Protein AF-A0A922MGG2-F1 (afdb_monomer)

Radius of gyration: 23.22 Å; Cα contacts (8 Å, |Δi|>4): 506; chains: 1; bounding box: 64×68×58 Å

Secondary structure (DSSP, 8-state):
-------SS------EEEEE--SSSS--EEEEEETTEEEEEEEEE-S----B-TTSPBPPPPEEEEEEEEEE-SS-EEEEEEE--GGGTS-EEEEEETTTEEEEEEEETTTTEEEEEEEEE---HHHHTT-S---S---EEE-TTSSEEEEEETTTEEEEEEPPS-TT-SSS-TT------TTT-SS-----TT-EEEEEETTEEEEE-TTSEEEEEEEEE-TTS-EEEEEEEEEEE-SS------------S-S--------PPPPPPPPP-----

Nearest PDB structures (foldseek):
  8e3i-assembly1_A  TM=5.914E-01  e=1.764E-17  Homo sapiens
  6uro-assembly1_A  TM=6.076E-01  e=6.382E-17  Homo sapiens
  6f9n-assembly1_A  TM=5.891E-01  e=2.803E-17  Homo sapiens
  8e3q-assembly1_A  TM=6.014E-01  e=1.246E-16  Homo sapiens
  6dnh-assembly1_A  TM=5.867E-01  e=2.194E-16  Homo sapiens

Solvent-accessible surface area (backbone atoms only — not comparable to full-atom values): 17258 Å² total; per-residue (Å²): 139,90,86,85,88,80,86,89,72,80,82,81,65,76,79,43,75,47,75,39,23,47,93,30,76,82,55,72,28,44,39,34,30,20,54,35,38,38,38,34,27,42,81,41,70,59,69,87,57,88,44,58,45,100,85,74,44,76,45,81,55,54,74,42,79,43,80,76,48,78,48,81,52,98,50,45,59,59,28,69,44,64,38,70,32,77,92,73,46,27,26,36,40,39,40,18,27,72,73,37,28,38,36,38,30,36,66,36,83,89,77,73,38,79,42,77,79,40,76,46,78,58,68,49,63,80,68,51,71,81,57,92,73,77,90,50,64,26,44,60,49,64,42,90,83,43,25,36,35,37,34,34,33,72,61,43,45,76,49,62,37,52,40,62,88,70,86,84,59,95,84,61,79,65,62,69,65,60,74,78,60,77,82,82,53,86,75,82,85,54,67,53,58,78,44,39,74,46,82,73,53,95,51,29,32,39,37,37,28,52,78,19,38,30,28,37,39,36,46,42,52,49,101,83,65,36,56,78,49,69,48,77,43,76,74,49,69,44,96,57,76,63,86,72,82,76,79,85,73,86,75,74,100,79,79,87,91,80,88,80,89,78,87,78,79,86,81,85,85,82,81,92,78,89,80,82,133

pLDDT: mean 70.79, std 22.6, range [25.31, 97.69]

Sequence (277 aa):
MFSICRQTHPATGIEHAVSCCFFNNEETCLVTAGANIIKVFRLLPEGHTKEVNAAGQPIPPKMKLECLASYTLWGNVMSMASVRCPSAGRDLLLVSFREAKLSVLQYDPQTDNLITLSMHYFEEDDMKNGWTTHPHIPWIRVDPECRCAVMLLYGKKLAVLPFRKDITNEDGDPLEAKPLDSKLAEGVCITLDGSCVAGLGEGRLALSLRGGQLYVLTLLADSVRTVRSFHLDRAAASVLTTCVSLSLAYTTPSAPCAASIWTAPPRPCSPHASVSL

Structure (mmCIF, N/CA/C/O backbone):
data_AF-A0A922MGG2-F1
#
_entry.id   AF-A0A922MGG2-F1
#
loop_
_atom_site.group_PDB
_atom_site.id
_atom_site.type_symbol
_atom_site.label_atom_id
_atom_site.label_alt_id
_atom_site.label_comp_id
_atom_site.label_asym_id
_atom_site.label_entity_id
_atom_site.label_seq_id
_atom_site.pdbx_PDB_ins_code
_atom_site.Cartn_x
_atom_site.Cartn_y
_atom_site.Cartn_z
_atom_site.occupancy
_atom_site.B_iso_or_equiv
_atom_site.auth_seq_id
_atom_site.auth_comp_id
_atom_site.auth_asym_id
_atom_site.auth_atom_id
_atom_site.pdbx_PDB_model_num
ATOM 1 N N . MET A 1 1 ? 37.133 -9.406 8.882 1.00 73.06 1 MET A N 1
ATOM 2 C CA . MET A 1 1 ? 36.552 -8.666 10.024 1.00 73.06 1 MET A CA 1
ATOM 3 C C . MET A 1 1 ? 35.050 -8.895 9.981 1.00 73.06 1 MET A C 1
ATOM 5 O O . MET A 1 1 ? 34.483 -8.701 8.916 1.00 73.06 1 MET A O 1
ATOM 9 N N . PHE A 1 2 ? 34.437 -9.378 11.064 1.00 90.31 2 PHE A N 1
ATOM 10 C CA . PHE A 1 2 ? 32.992 -9.639 11.132 1.00 90.31 2 PHE A CA 1
ATOM 11 C C . PHE A 1 2 ? 32.315 -8.577 12.005 1.00 90.31 2 PHE A C 1
ATOM 13 O O . PHE A 1 2 ? 32.917 -8.112 12.972 1.00 90.31 2 PHE A O 1
ATOM 20 N N . SER A 1 3 ? 31.082 -8.197 11.671 1.00 91.31 3 SER A N 1
ATOM 21 C CA . SER A 1 3 ? 30.259 -7.263 12.446 1.00 91.31 3 SER A CA 1
ATOM 22 C C . SER A 1 3 ? 28.830 -7.794 12.599 1.00 91.31 3 SER A C 1
ATOM 24 O O . SER A 1 3 ? 28.376 -8.618 11.806 1.00 91.31 3 SER A O 1
ATOM 26 N N . ILE A 1 4 ? 28.130 -7.340 13.645 1.00 94.06 4 ILE A N 1
ATOM 27 C CA . ILE A 1 4 ? 26.730 -7.677 13.941 1.00 94.06 4 ILE A CA 1
ATOM 28 C C . ILE A 1 4 ? 25.947 -6.368 14.053 1.00 94.06 4 ILE A C 1
ATOM 30 O O . ILE A 1 4 ? 26.388 -5.438 14.727 1.00 94.06 4 ILE A O 1
ATOM 34 N N . CYS A 1 5 ? 24.781 -6.299 13.410 1.00 90.50 5 CYS A N 1
ATOM 35 C CA . CYS A 1 5 ? 23.860 -5.170 13.514 1.00 90.50 5 CYS A CA 1
ATOM 36 C C . CYS A 1 5 ? 22.674 -5.536 14.418 1.00 90.50 5 CYS A C 1
ATOM 38 O O . CYS A 1 5 ? 22.113 -6.624 14.292 1.00 90.50 5 CYS A O 1
ATOM 40 N N . ARG A 1 6 ? 22.282 -4.629 15.322 1.00 92.88 6 ARG A N 1
ATOM 41 C CA . ARG A 1 6 ? 21.107 -4.777 16.193 1.00 92.88 6 ARG A CA 1
ATOM 42 C C . ARG A 1 6 ? 20.332 -3.464 16.260 1.00 92.88 6 ARG A C 1
ATOM 44 O O . ARG A 1 6 ? 20.905 -2.427 16.582 1.00 92.88 6 ARG A O 1
ATOM 51 N N . GLN A 1 7 ? 19.025 -3.526 16.015 1.00 88.69 7 GLN A N 1
ATOM 52 C CA . GLN A 1 7 ? 18.124 -2.385 16.166 1.00 88.69 7 GLN A CA 1
ATOM 53 C C . GLN A 1 7 ? 17.788 -2.161 17.649 1.00 88.69 7 GLN A C 1
ATOM 55 O O . GLN A 1 7 ? 17.330 -3.079 18.329 1.00 88.69 7 GLN A O 1
ATOM 60 N N . THR A 1 8 ? 18.029 -0.950 18.157 1.00 93.50 8 THR A N 1
ATOM 61 C CA . THR A 1 8 ? 17.718 -0.567 19.548 1.00 93.50 8 THR A CA 1
ATOM 62 C C . THR A 1 8 ? 16.322 0.030 19.689 1.00 93.50 8 THR A C 1
ATOM 64 O O . THR A 1 8 ? 15.635 -0.265 20.662 1.00 93.50 8 THR A O 1
ATOM 67 N N . HIS A 1 9 ? 15.883 0.817 18.703 1.00 91.56 9 HIS A N 1
ATOM 68 C CA . HIS A 1 9 ? 14.555 1.422 18.676 1.00 91.56 9 HIS A CA 1
ATOM 69 C C . HIS A 1 9 ? 13.882 1.256 17.305 1.00 91.56 9 HIS A C 1
ATOM 71 O O . HIS A 1 9 ? 14.541 1.420 16.270 1.00 91.56 9 HIS A O 1
ATOM 77 N N . PRO A 1 10 ? 12.576 0.927 17.278 1.00 90.88 10 PRO A N 1
ATOM 78 C CA . PRO A 1 10 ? 11.801 0.897 16.046 1.00 90.88 10 PRO A CA 1
ATOM 79 C C . PRO A 1 10 ? 11.623 2.305 15.471 1.00 90.88 10 PRO A C 1
ATOM 81 O O . PRO A 1 10 ? 11.644 3.297 16.201 1.00 90.88 10 PRO A O 1
ATOM 84 N N . ALA A 1 11 ? 11.396 2.386 14.161 1.00 88.12 11 ALA A N 1
ATOM 85 C CA . ALA A 1 11 ? 11.000 3.632 13.522 1.00 88.12 11 ALA A CA 1
ATOM 86 C C . ALA A 1 11 ? 9.654 4.132 14.080 1.00 88.12 11 ALA A C 1
ATOM 88 O O . ALA A 1 11 ? 8.725 3.356 14.319 1.00 88.12 11 ALA A O 1
ATOM 89 N N . THR A 1 12 ? 9.559 5.442 14.302 1.00 88.06 12 THR A N 1
ATOM 90 C CA . THR A 1 12 ? 8.363 6.103 14.850 1.00 88.06 12 THR A CA 1
ATOM 9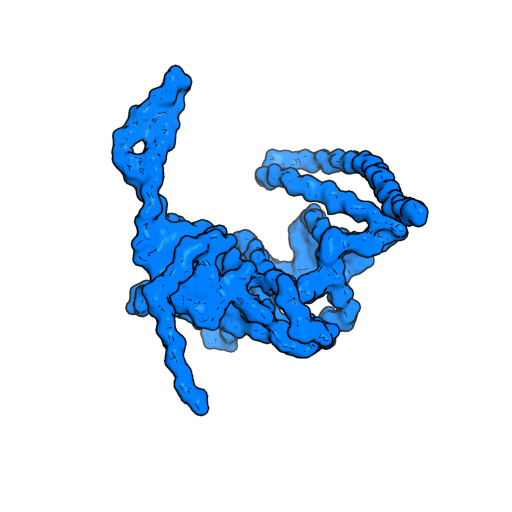1 C C . THR A 1 12 ? 7.715 7.084 13.879 1.00 88.06 12 THR A C 1
ATOM 93 O O . THR A 1 12 ? 6.552 7.431 14.069 1.00 88.06 12 THR A O 1
ATOM 96 N N . GLY A 1 13 ? 8.444 7.521 12.846 1.00 89.38 13 GLY A N 1
ATOM 97 C CA . GLY A 1 13 ? 7.906 8.372 11.789 1.00 89.38 13 GLY A CA 1
ATOM 98 C C . GLY A 1 13 ? 6.848 7.637 10.969 1.00 89.38 13 GLY A C 1
ATOM 99 O O . GLY A 1 13 ? 6.982 6.442 10.720 1.00 89.38 13 GLY A O 1
ATOM 100 N N . ILE A 1 14 ? 5.805 8.357 10.561 1.00 89.31 14 ILE A N 1
ATOM 101 C CA . ILE A 1 14 ? 4.744 7.849 9.687 1.00 89.31 14 ILE A CA 1
ATOM 102 C C . ILE A 1 14 ? 4.878 8.558 8.343 1.00 89.31 14 ILE A C 1
ATOM 104 O O . ILE A 1 14 ? 4.890 9.786 8.288 1.00 89.31 14 ILE A O 1
ATOM 108 N N . GLU A 1 15 ? 4.967 7.779 7.272 1.00 89.62 15 GLU A N 1
ATOM 109 C CA . GLU A 1 15 ? 5.140 8.273 5.899 1.00 89.62 15 GLU A CA 1
ATOM 110 C C . GLU A 1 15 ? 3.894 7.993 5.053 1.00 89.62 15 GLU A C 1
ATOM 112 O O . GLU A 1 15 ? 3.556 8.752 4.143 1.00 89.62 15 GLU A O 1
ATOM 117 N N . HIS A 1 16 ? 3.171 6.923 5.386 1.00 91.25 16 HIS A N 1
ATOM 118 C CA . HIS A 1 16 ? 1.974 6.494 4.682 1.00 91.25 16 HIS A CA 1
ATOM 119 C C . HIS A 1 16 ? 0.868 6.117 5.663 1.00 91.25 16 HIS A C 1
ATOM 121 O O . HIS A 1 16 ? 1.120 5.567 6.735 1.00 91.25 16 HIS A O 1
ATOM 127 N N . ALA A 1 17 ? -0.375 6.370 5.266 1.00 91.62 17 ALA A N 1
ATOM 128 C CA . ALA A 1 17 ? -1.555 5.962 6.007 1.00 91.62 17 ALA A CA 1
ATOM 129 C C . ALA A 1 17 ? -2.682 5.614 5.034 1.00 91.62 17 ALA A C 1
ATOM 131 O O . ALA A 1 17 ? -2.888 6.310 4.039 1.00 91.62 17 ALA A O 1
ATOM 132 N N . VAL A 1 18 ? -3.407 4.541 5.323 1.00 92.81 18 VAL A N 1
ATOM 133 C CA . VAL A 1 18 ? -4.560 4.088 4.550 1.00 92.81 18 VAL A CA 1
ATOM 134 C C . VAL A 1 18 ? -5.643 3.581 5.492 1.00 92.81 18 VAL A C 1
ATOM 136 O O . VAL A 1 18 ? -5.357 3.062 6.569 1.00 92.81 18 VAL A O 1
ATOM 139 N N . SER A 1 19 ? -6.896 3.752 5.092 1.00 92.88 19 SER A N 1
ATOM 140 C CA . SER A 1 19 ? -8.040 3.194 5.800 1.00 92.88 19 SER A CA 1
ATOM 141 C C . SER A 1 19 ? -8.545 1.970 5.044 1.00 92.88 19 SER A C 1
ATOM 143 O O . SER A 1 19 ? -8.765 2.046 3.832 1.00 92.88 19 SER A O 1
ATOM 145 N N . CYS A 1 20 ? -8.671 0.835 5.727 1.00 92.56 20 CYS A N 1
ATOM 146 C CA . CYS A 1 20 ? -9.144 -0.403 5.114 1.00 92.56 20 CYS A CA 1
ATOM 147 C C . CYS A 1 20 ? -9.724 -1.387 6.132 1.00 92.56 20 CYS A C 1
ATOM 149 O O . CYS A 1 20 ? -9.500 -1.281 7.341 1.00 92.56 20 CYS A O 1
ATOM 151 N N . CYS A 1 21 ? -10.465 -2.360 5.617 1.00 93.56 21 CYS A N 1
ATOM 152 C CA . CYS A 1 21 ? -11.008 -3.491 6.356 1.00 93.56 21 CYS A CA 1
ATOM 153 C C . CYS A 1 21 ? -9.927 -4.567 6.541 1.00 93.56 21 CYS A C 1
ATOM 155 O O . CYS A 1 21 ? -9.871 -5.556 5.814 1.00 93.56 21 CYS A O 1
ATOM 157 N N . PHE A 1 22 ? -9.006 -4.312 7.477 1.00 95.25 22 PHE A N 1
ATOM 158 C CA . PHE A 1 22 ? -7.774 -5.090 7.645 1.00 95.25 22 PHE A CA 1
ATOM 159 C C . PHE A 1 22 ? -8.008 -6.470 8.285 1.00 95.25 22 PHE A C 1
ATOM 161 O O . PHE A 1 22 ? -7.554 -7.479 7.753 1.00 95.25 22 PHE A O 1
ATOM 168 N N . PHE A 1 23 ? -8.728 -6.529 9.412 1.00 94.69 23 PHE A N 1
ATOM 169 C CA . PHE A 1 23 ? -8.958 -7.777 10.163 1.00 94.69 23 PHE A CA 1
ATOM 170 C C . PHE A 1 23 ? -10.194 -8.554 9.693 1.00 94.69 23 PHE A C 1
ATOM 172 O O . PHE A 1 23 ? -10.233 -9.783 9.760 1.00 94.69 23 PHE A O 1
ATOM 179 N N . ASN A 1 24 ? -11.218 -7.845 9.228 1.00 91.94 24 ASN A N 1
ATOM 180 C CA . ASN A 1 24 ? -12.473 -8.394 8.722 1.00 91.94 24 ASN A CA 1
ATOM 181 C C . ASN A 1 24 ? -13.150 -7.356 7.808 1.00 91.94 24 ASN A C 1
ATOM 183 O O . ASN A 1 24 ? -12.669 -6.231 7.699 1.00 91.94 24 ASN A O 1
ATOM 187 N N . ASN A 1 25 ? -14.271 -7.721 7.186 1.00 89.88 25 ASN A N 1
ATOM 188 C CA . ASN A 1 25 ? -15.041 -6.848 6.291 1.00 89.88 25 ASN A CA 1
ATOM 189 C C . ASN A 1 25 ? -15.952 -5.826 6.997 1.00 89.88 25 ASN A C 1
ATOM 191 O O . ASN A 1 25 ? -16.572 -5.007 6.319 1.00 89.88 25 ASN A O 1
ATOM 195 N N . GLU A 1 26 ? -16.076 -5.886 8.319 1.00 89.12 26 GLU A N 1
ATOM 196 C CA . GLU A 1 26 ? -17.052 -5.102 9.083 1.00 89.12 26 GLU A CA 1
ATOM 197 C C . GLU A 1 26 ? -16.418 -3.841 9.668 1.00 89.12 26 GLU A C 1
ATOM 199 O O . GLU A 1 26 ? -16.956 -2.739 9.556 1.00 89.12 26 GLU A O 1
ATOM 204 N N . GLU A 1 27 ? -15.242 -3.996 10.268 1.00 90.94 27 GLU A N 1
ATOM 205 C CA . GLU A 1 27 ? -14.523 -2.923 10.929 1.00 90.94 27 GLU A CA 1
ATOM 206 C C . GLU A 1 27 ? -13.510 -2.283 9.990 1.00 90.94 27 GLU A C 1
ATOM 208 O O . GLU A 1 27 ? -12.753 -2.942 9.278 1.00 90.94 27 GLU A O 1
ATOM 213 N N . THR A 1 28 ? -13.468 -0.955 10.019 1.00 92.81 28 THR A N 1
ATOM 214 C CA . THR A 1 28 ? -12.453 -0.186 9.308 1.00 92.81 28 THR A CA 1
ATOM 215 C C . THR A 1 28 ? -11.327 0.177 10.266 1.00 92.81 28 THR A C 1
ATOM 217 O O . THR A 1 28 ? -11.553 0.746 11.334 1.00 92.81 28 THR A O 1
ATOM 220 N N . CYS A 1 29 ? -10.099 -0.127 9.863 1.00 95.31 29 CYS A N 1
ATOM 221 C CA . CYS A 1 29 ? -8.888 0.187 10.603 1.00 95.31 29 CYS A CA 1
ATOM 222 C C . CYS A 1 29 ? -8.095 1.284 9.892 1.00 95.31 29 CYS A C 1
ATOM 224 O O . CYS A 1 29 ? -8.202 1.483 8.678 1.00 95.31 29 CYS A O 1
ATOM 226 N N . LEU A 1 30 ? -7.270 1.986 10.663 1.00 95.75 30 LEU A N 1
ATOM 227 C CA . LEU A 1 30 ? -6.240 2.872 10.145 1.00 95.75 30 LEU A CA 1
ATOM 228 C C . LEU A 1 30 ? -4.920 2.104 10.109 1.00 95.75 30 LEU A C 1
ATOM 230 O O . LEU A 1 30 ? -4.364 1.771 11.151 1.00 95.75 30 LEU A O 1
ATOM 234 N N . VAL A 1 31 ? -4.403 1.848 8.917 1.00 97.31 31 VAL A N 1
ATOM 235 C CA . VAL A 1 31 ? -3.099 1.221 8.714 1.00 97.31 31 VAL A CA 1
ATOM 236 C C . VAL A 1 31 ? -2.091 2.309 8.382 1.00 97.31 31 VAL A C 1
ATOM 238 O O . VAL A 1 31 ? -2.258 3.048 7.415 1.00 97.31 31 VAL A O 1
ATOM 241 N N . THR A 1 32 ? -1.031 2.418 9.171 1.00 95.69 32 THR A N 1
ATOM 242 C CA . THR A 1 32 ? 0.067 3.363 8.937 1.00 95.69 32 THR A CA 1
ATOM 243 C C . THR A 1 32 ? 1.348 2.614 8.626 1.00 95.69 32 THR A C 1
ATOM 245 O O . THR A 1 32 ? 1.578 1.551 9.201 1.00 95.69 32 THR A O 1
ATOM 248 N N . ALA A 1 33 ? 2.202 3.191 7.791 1.00 95.00 33 ALA A N 1
ATOM 249 C CA . ALA A 1 33 ? 3.535 2.681 7.527 1.00 95.00 33 ALA A CA 1
ATOM 250 C C . ALA A 1 33 ? 4.573 3.801 7.599 1.00 95.00 33 ALA A C 1
ATOM 252 O O . ALA A 1 33 ? 4.300 4.948 7.230 1.00 95.00 33 ALA A O 1
ATOM 253 N N . GLY A 1 34 ? 5.772 3.458 8.050 1.00 89.44 34 GLY A N 1
ATOM 254 C CA . GLY A 1 34 ? 6.930 4.340 7.997 1.00 89.44 34 GLY A CA 1
ATOM 255 C C . GLY A 1 34 ? 8.221 3.555 8.148 1.00 89.44 34 GLY A C 1
ATOM 256 O O . GLY A 1 34 ? 8.286 2.598 8.930 1.00 89.44 34 GLY A O 1
ATOM 257 N N . ALA A 1 35 ? 9.235 3.933 7.367 1.00 93.62 35 ALA A N 1
ATOM 258 C CA . ALA A 1 35 ? 10.431 3.126 7.160 1.00 93.62 35 ALA A CA 1
ATOM 259 C C . ALA A 1 35 ? 10.044 1.666 6.870 1.00 93.62 35 ALA A C 1
ATOM 261 O O . ALA A 1 35 ? 9.437 1.389 5.844 1.00 93.62 35 ALA A O 1
ATOM 262 N N . ASN A 1 36 ? 10.347 0.734 7.768 1.00 95.19 36 ASN A N 1
ATOM 263 C CA . ASN A 1 36 ? 10.070 -0.687 7.599 1.00 95.19 36 ASN A CA 1
ATOM 264 C C . ASN A 1 36 ? 9.009 -1.228 8.572 1.00 95.19 36 ASN A C 1
ATOM 266 O O . ASN A 1 36 ? 8.996 -2.423 8.848 1.00 95.19 36 ASN A O 1
ATOM 270 N N . ILE A 1 37 ? 8.150 -0.379 9.137 1.00 96.06 37 ILE A N 1
ATOM 271 C CA . ILE A 1 37 ? 7.151 -0.796 10.131 1.00 96.06 37 ILE A CA 1
ATOM 272 C C . ILE A 1 37 ? 5.752 -0.428 9.654 1.00 96.06 37 ILE A C 1
ATOM 274 O O . ILE A 1 37 ? 5.511 0.707 9.245 1.00 96.06 37 ILE A O 1
ATOM 278 N N . ILE A 1 38 ? 4.827 -1.379 9.766 1.00 97.19 38 ILE A N 1
ATOM 279 C CA . ILE A 1 38 ? 3.387 -1.180 9.605 1.00 97.19 38 ILE A CA 1
ATOM 280 C C . ILE A 1 38 ? 2.724 -1.277 10.976 1.00 97.19 38 ILE A C 1
ATOM 282 O O . ILE A 1 38 ? 3.026 -2.181 11.751 1.00 97.19 38 ILE A O 1
ATOM 286 N N . LYS A 1 39 ? 1.794 -0.372 11.272 1.00 96.12 39 LYS A N 1
ATOM 287 C CA . LYS A 1 39 ? 0.945 -0.423 12.467 1.00 96.12 39 LYS A CA 1
ATOM 288 C C . LYS A 1 39 ? -0.517 -0.298 12.087 1.00 96.12 39 LYS A C 1
ATOM 290 O O . LYS A 1 39 ? -0.856 0.492 11.208 1.00 96.12 39 LYS A O 1
ATOM 295 N N . VAL A 1 40 ? -1.366 -1.049 12.772 1.00 97.69 40 VAL A N 1
ATOM 296 C CA . VAL A 1 40 ? -2.814 -1.059 12.560 1.00 97.69 40 VAL A CA 1
ATOM 297 C C . VAL A 1 40 ? -3.490 -0.498 13.796 1.00 97.69 40 VAL A C 1
ATOM 299 O O . VAL A 1 40 ? -3.233 -0.955 14.909 1.00 97.69 40 VAL A O 1
ATOM 302 N N . PHE A 1 41 ? -4.354 0.489 13.600 1.00 95.50 41 PHE A N 1
ATOM 303 C CA . PHE A 1 41 ? -5.049 1.190 14.664 1.00 95.50 41 PHE A CA 1
ATOM 304 C C . PHE A 1 41 ? -6.562 1.102 14.507 1.00 95.50 41 PHE A C 1
ATOM 306 O O . PHE A 1 41 ? -7.096 1.166 13.396 1.00 95.50 41 PHE A O 1
ATOM 313 N N . ARG A 1 42 ? -7.252 1.049 15.644 1.00 94.31 42 ARG A N 1
ATOM 314 C CA . ARG A 1 42 ? -8.694 1.265 15.759 1.00 94.31 42 ARG A CA 1
ATOM 315 C C . ARG A 1 42 ? -8.956 2.649 16.339 1.00 94.31 42 ARG A C 1
ATOM 317 O O . ARG A 1 42 ? -8.252 3.090 17.248 1.00 94.31 42 ARG A O 1
ATOM 324 N N . LEU A 1 43 ? -9.963 3.335 15.808 1.00 88.69 43 LEU A N 1
ATOM 325 C CA . LEU A 1 43 ? -10.419 4.624 16.321 1.00 88.69 43 LEU A CA 1
ATOM 326 C C . LEU A 1 43 ? -11.550 4.398 17.330 1.00 88.69 43 LEU A C 1
ATOM 328 O O . LEU A 1 43 ? -12.543 3.754 17.004 1.00 88.69 43 LEU A O 1
ATOM 332 N N . LEU A 1 44 ? -11.401 4.931 18.539 1.00 89.75 44 LEU A N 1
ATOM 333 C CA . LEU A 1 44 ? -12.364 4.795 19.629 1.00 89.75 44 LEU A CA 1
ATOM 334 C C . LEU A 1 44 ? -12.777 6.176 20.160 1.00 89.75 44 L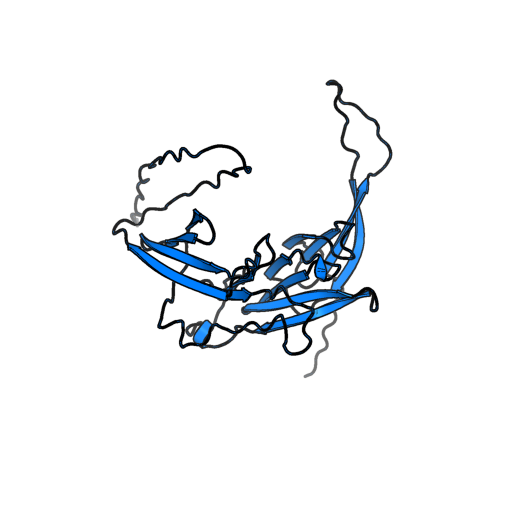EU A C 1
ATOM 336 O O . LEU A 1 44 ? -11.903 7.023 20.354 1.00 89.75 44 LEU A O 1
ATOM 340 N N . PRO A 1 45 ? -14.066 6.420 20.452 1.00 87.56 45 PRO A N 1
ATOM 341 C CA . PRO A 1 45 ? -14.489 7.633 21.138 1.00 87.56 45 PRO A CA 1
ATOM 342 C C . PRO A 1 45 ? -14.058 7.602 22.612 1.00 87.56 45 PRO A C 1
ATOM 344 O O . PRO A 1 45 ? -14.282 6.638 23.344 1.00 87.56 45 PRO A O 1
ATOM 347 N N . GLU A 1 46 ? -13.432 8.681 23.056 1.00 81.31 46 GLU A N 1
ATOM 348 C CA . GLU A 1 46 ? -13.000 8.924 24.424 1.00 81.31 46 GLU A CA 1
ATOM 349 C C . GLU A 1 46 ? -14.159 9.585 25.194 1.00 81.31 46 GLU A C 1
ATOM 351 O O . GLU A 1 46 ? -14.326 10.803 25.192 1.00 81.31 46 GLU A O 1
ATOM 356 N N . GLY A 1 47 ? -14.989 8.758 25.838 1.00 71.50 47 GLY A N 1
ATOM 357 C CA . GLY A 1 47 ? -16.103 9.200 26.687 1.00 71.50 47 GLY A CA 1
ATOM 358 C C . GLY A 1 47 ? -17.455 9.361 25.973 1.00 71.50 47 GLY A C 1
ATOM 359 O O . GLY A 1 47 ? -17.581 9.184 24.766 1.00 71.50 47 GLY A O 1
ATOM 360 N N . HIS A 1 48 ? -18.494 9.672 26.758 1.00 63.56 48 HIS A N 1
ATOM 361 C CA . HIS A 1 48 ? -19.863 9.934 26.288 1.00 63.56 48 HIS A CA 1
ATOM 362 C C . HIS A 1 48 ? -20.200 11.427 26.428 1.00 63.56 48 HIS A C 1
ATOM 364 O O . HIS A 1 48 ? -21.073 11.805 27.210 1.00 63.56 48 HIS A O 1
ATOM 370 N N . THR A 1 49 ? -19.506 12.309 25.715 1.00 62.88 49 THR A N 1
ATOM 371 C CA . THR A 1 49 ? -19.871 13.730 25.699 1.00 62.88 49 THR A C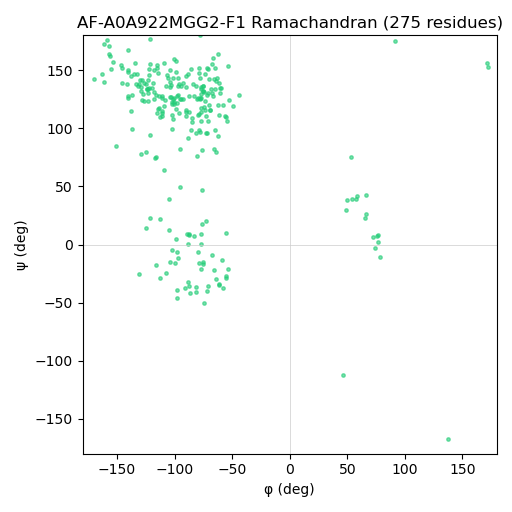A 1
ATOM 372 C C . THR A 1 49 ? -21.017 13.953 24.715 1.00 62.88 49 THR A C 1
ATOM 374 O O . THR A 1 49 ? -20.815 14.136 23.520 1.00 62.88 49 THR A O 1
ATOM 377 N N . LYS A 1 50 ? -22.258 13.970 25.221 1.00 68.81 50 LYS A N 1
ATOM 378 C CA . LYS A 1 50 ? -23.407 14.578 24.518 1.00 68.81 50 LYS A CA 1
ATOM 379 C C . LYS A 1 50 ? -23.336 16.104 24.624 1.00 68.81 50 LYS A C 1
ATOM 381 O O . LYS A 1 50 ? -24.303 16.754 25.014 1.00 68.81 50 LYS A O 1
ATOM 386 N N . GLU A 1 51 ? -22.162 16.664 24.372 1.00 74.00 51 GLU A N 1
ATOM 387 C CA . GLU A 1 51 ? -21.989 18.106 24.377 1.00 74.00 51 GLU A CA 1
ATOM 388 C C . GLU A 1 51 ? -22.538 18.668 23.074 1.00 74.00 51 GLU A C 1
ATOM 390 O O . GLU A 1 51 ? -22.458 18.050 22.010 1.00 74.00 51 GLU A O 1
ATOM 395 N N . VAL A 1 52 ? -23.154 19.835 23.178 1.00 79.25 52 VAL A N 1
ATOM 396 C CA . VAL A 1 52 ? -23.811 20.505 22.069 1.00 79.25 52 VAL A CA 1
ATOM 397 C C . VAL A 1 52 ? -23.242 21.916 22.012 1.00 79.25 52 VAL A C 1
ATOM 399 O O . VAL A 1 52 ? -23.179 22.602 23.031 1.00 79.25 52 VAL A O 1
ATOM 402 N N . ASN A 1 53 ? -22.801 22.345 20.833 1.00 80.12 53 ASN A N 1
ATOM 403 C CA . ASN A 1 53 ? -22.313 23.704 20.610 1.00 80.12 53 ASN A CA 1
ATOM 404 C C . ASN A 1 53 ? -23.431 24.731 20.856 1.00 80.12 53 ASN A C 1
ATOM 406 O O . ASN A 1 53 ? -24.613 24.402 20.786 1.00 80.12 53 ASN A O 1
ATOM 410 N N . ALA A 1 54 ? -23.075 26.009 21.024 1.00 81.38 54 ALA A N 1
ATOM 411 C CA . ALA A 1 54 ? -24.040 27.111 21.168 1.00 81.38 54 ALA A CA 1
ATOM 412 C C . ALA A 1 54 ? -25.089 27.188 20.031 1.00 81.38 54 ALA A C 1
ATOM 414 O O . ALA A 1 54 ? -26.161 27.756 20.214 1.00 81.38 54 ALA A O 1
ATOM 415 N N . ALA A 1 55 ? -24.794 26.586 18.872 1.00 83.31 55 ALA A N 1
ATOM 416 C CA . ALA A 1 55 ? -25.686 26.458 17.718 1.00 83.31 55 ALA A CA 1
ATOM 417 C C . ALA A 1 55 ? -26.600 25.209 17.742 1.00 83.31 55 ALA A C 1
ATOM 419 O O . ALA A 1 55 ? -27.233 24.900 16.735 1.00 83.31 55 ALA A O 1
ATOM 420 N N . GLY A 1 56 ? -26.645 24.443 18.837 1.00 81.25 56 GLY A N 1
ATOM 421 C CA . GLY A 1 56 ? -27.467 23.230 18.934 1.00 81.25 56 GLY A CA 1
ATOM 422 C C . GLY A 1 56 ? -26.894 22.001 18.208 1.00 81.25 56 GLY A C 1
ATOM 423 O O . GLY A 1 56 ? -27.574 20.983 18.108 1.00 81.25 56 GLY A O 1
ATOM 424 N N . GLN A 1 57 ? -25.655 22.066 17.705 1.00 79.31 57 GLN A N 1
ATOM 425 C CA . GLN A 1 57 ? -25.014 20.960 16.982 1.00 79.31 57 GLN A CA 1
ATOM 426 C C . GLN A 1 57 ? -24.229 20.030 17.922 1.00 79.31 57 GLN A C 1
ATOM 428 O O . GLN A 1 57 ? -23.481 20.543 18.758 1.00 79.31 57 GLN A O 1
ATOM 433 N N . PRO A 1 58 ? -24.338 18.693 17.778 1.00 79.19 58 PRO A N 1
ATOM 434 C CA . PRO A 1 58 ? -23.559 17.749 18.575 1.00 79.19 58 PRO A CA 1
ATOM 435 C C . PRO A 1 58 ? -22.061 17.949 18.341 1.00 79.19 58 PRO A C 1
ATOM 437 O O . PRO A 1 58 ? -21.609 17.994 17.194 1.00 79.19 58 PRO A O 1
ATOM 440 N N . ILE A 1 59 ? -21.292 18.049 19.420 1.00 79.44 59 ILE A N 1
ATOM 441 C CA . ILE A 1 59 ? -19.834 18.093 19.355 1.00 79.44 59 ILE A CA 1
ATOM 442 C C . ILE A 1 59 ? -19.339 16.664 19.110 1.00 79.44 59 ILE A C 1
ATOM 444 O O . ILE A 1 59 ? -19.722 15.759 19.856 1.00 79.44 59 ILE A O 1
ATOM 448 N N . PRO A 1 60 ? -18.516 16.418 18.074 1.00 76.25 60 PRO A N 1
ATOM 449 C CA . PRO A 1 60 ? -17.930 15.101 17.878 1.00 76.25 60 PRO A CA 1
ATOM 450 C C . PRO A 1 60 ? -17.073 14.733 19.100 1.00 76.25 60 PRO A C 1
ATOM 452 O O . PRO A 1 60 ? -16.304 15.575 19.576 1.00 76.25 60 PRO A O 1
ATOM 455 N N . PRO A 1 61 ? -17.183 13.498 19.623 1.00 82.56 61 PRO A N 1
ATOM 456 C CA . PRO A 1 61 ? -16.429 13.109 20.801 1.00 82.56 61 PRO A CA 1
ATOM 457 C C . PRO A 1 61 ? -14.934 13.112 20.486 1.00 82.56 61 PRO A C 1
ATOM 459 O O . PRO A 1 61 ? -14.508 12.890 19.347 1.00 82.56 61 PRO A O 1
ATOM 462 N N . LYS A 1 62 ? -14.124 13.348 21.517 1.00 84.62 62 LYS A N 1
ATOM 463 C CA . LYS A 1 62 ? -12.672 13.227 21.408 1.00 84.62 62 LYS A CA 1
ATOM 464 C C . LYS A 1 62 ? -12.340 11.794 20.997 1.00 84.62 62 LYS A C 1
ATOM 466 O O . LYS A 1 62 ? -12.920 10.864 21.536 1.00 84.62 62 LYS A O 1
ATOM 471 N N . MET A 1 63 ? -11.448 11.606 20.031 1.00 84.38 63 MET A N 1
ATOM 472 C CA . MET A 1 63 ? -11.103 10.273 19.529 1.00 84.38 63 MET A CA 1
ATOM 473 C C . MET A 1 63 ? -9.728 9.837 20.030 1.00 84.38 63 MET A C 1
ATOM 475 O O . MET A 1 63 ? -8.796 10.640 20.098 1.00 84.38 63 MET A O 1
ATOM 479 N N . LYS A 1 64 ? -9.593 8.547 20.330 1.00 90.12 64 LYS A N 1
ATOM 480 C CA . LYS A 1 64 ? -8.356 7.871 20.718 1.00 90.12 64 LYS A CA 1
ATOM 481 C C . LYS A 1 64 ? -8.023 6.787 19.696 1.00 90.12 64 LYS A C 1
ATOM 483 O O . LYS A 1 64 ? -8.904 6.059 19.248 1.00 90.12 64 LYS A O 1
ATOM 488 N N . LEU A 1 65 ? -6.743 6.664 19.353 1.00 90.31 65 LEU A N 1
ATOM 489 C CA . LEU A 1 65 ? -6.232 5.560 18.545 1.00 90.31 65 LEU A CA 1
ATOM 490 C C . LEU A 1 65 ? -5.698 4.452 19.455 1.00 90.31 65 LEU A C 1
ATOM 492 O O . LEU A 1 65 ? -4.831 4.692 20.298 1.00 90.31 65 LEU A O 1
ATOM 496 N N . GLU A 1 66 ? -6.206 3.243 19.269 1.00 95.44 66 GLU A N 1
ATOM 497 C CA . GLU A 1 66 ? -5.714 2.021 19.900 1.00 95.44 66 GLU A CA 1
ATOM 498 C C . GLU A 1 66 ? -4.878 1.238 18.884 1.00 95.44 66 GLU A C 1
ATOM 500 O O . GLU A 1 66 ? -5.365 0.921 17.802 1.00 95.44 66 GLU A O 1
ATOM 505 N N . CYS A 1 67 ? -3.610 0.956 19.200 1.00 95.50 67 CYS A N 1
ATOM 506 C CA . CYS A 1 67 ? -2.734 0.160 18.337 1.00 95.50 67 CYS A CA 1
ATOM 507 C C . CYS A 1 67 ? -3.058 -1.323 18.522 1.00 95.50 67 CYS A C 1
ATOM 509 O O . CYS A 1 67 ? -2.769 -1.876 19.579 1.00 95.50 67 CYS A O 1
ATOM 511 N N . LEU A 1 68 ? -3.629 -1.950 17.496 1.00 96.50 68 LEU A N 1
ATOM 512 C CA . LEU A 1 68 ? -4.032 -3.355 17.522 1.00 96.50 68 LEU A CA 1
ATOM 513 C C . LEU A 1 68 ? -2.882 -4.288 17.138 1.00 96.50 68 LEU A C 1
ATOM 515 O O . LEU A 1 68 ? -2.686 -5.312 17.778 1.00 96.50 68 LEU A O 1
ATOM 519 N N . ALA A 1 69 ? -2.106 -3.921 16.116 1.00 96.00 69 ALA A N 1
ATOM 520 C CA . ALA A 1 69 ? -1.017 -4.755 15.615 1.00 96.00 69 ALA A CA 1
ATOM 521 C C . ALA A 1 69 ? 0.155 -3.919 15.089 1.00 96.00 69 ALA A C 1
ATOM 523 O O . ALA A 1 69 ? -0.017 -2.769 14.672 1.00 96.00 69 ALA A O 1
ATOM 524 N N . SER A 1 70 ? 1.353 -4.507 15.101 1.00 96.56 70 SER A N 1
ATOM 525 C CA . SER A 1 70 ? 2.578 -3.912 14.563 1.00 96.56 70 SER A CA 1
ATOM 526 C C . SER A 1 70 ? 3.408 -4.983 13.860 1.00 96.56 70 SER A C 1
ATOM 528 O O . SER A 1 70 ? 3.776 -5.978 14.477 1.00 96.56 70 SER A O 1
ATOM 530 N N . TYR A 1 71 ? 3.759 -4.740 12.600 1.00 96.69 71 TYR A N 1
ATOM 531 C CA . TYR A 1 71 ? 4.502 -5.665 11.748 1.00 96.69 71 TYR A CA 1
ATOM 532 C C . TYR A 1 71 ? 5.791 -5.013 11.251 1.00 96.69 71 TYR A C 1
ATOM 534 O O . TYR A 1 71 ? 5.780 -3.868 10.794 1.00 96.69 71 TYR A O 1
ATOM 542 N N . THR A 1 72 ? 6.900 -5.747 11.320 1.00 95.88 72 THR A N 1
ATOM 543 C CA . THR A 1 72 ? 8.198 -5.301 10.799 1.00 95.88 72 THR A CA 1
ATOM 544 C C . THR A 1 72 ? 8.456 -5.956 9.451 1.00 95.88 72 THR A C 1
ATOM 546 O O . THR A 1 72 ? 8.422 -7.177 9.325 1.00 95.88 72 THR A O 1
ATOM 549 N N . LEU A 1 73 ? 8.742 -5.135 8.451 1.00 95.25 73 LEU A N 1
ATOM 550 C CA . LEU A 1 73 ? 9.059 -5.539 7.092 1.00 95.25 73 LEU A CA 1
ATOM 551 C C . LEU A 1 73 ? 10.573 -5.551 6.861 1.00 95.25 73 LEU A C 1
ATOM 553 O O . LEU A 1 73 ? 11.343 -4.845 7.520 1.00 95.25 73 LEU A O 1
ATOM 557 N N . TRP A 1 74 ? 10.993 -6.319 5.859 1.00 92.81 74 TRP A N 1
ATOM 558 C CA . TRP A 1 74 ? 12.388 -6.436 5.427 1.00 92.81 74 TRP A CA 1
ATOM 559 C C . TRP A 1 74 ? 12.705 -5.492 4.264 1.00 92.81 74 TRP A C 1
ATOM 561 O O . TRP A 1 74 ? 13.251 -5.882 3.236 1.00 92.81 74 TRP A O 1
ATOM 571 N N . GLY A 1 75 ? 12.331 -4.227 4.424 1.00 93.25 75 GLY A N 1
ATOM 572 C CA . GLY A 1 75 ? 12.548 -3.184 3.432 1.00 93.25 75 GLY A CA 1
ATOM 573 C C . GLY A 1 75 ? 11.819 -1.906 3.814 1.00 93.25 75 GLY A C 1
ATOM 574 O O . GLY A 1 75 ? 10.830 -1.942 4.545 1.00 93.25 75 GLY A O 1
ATOM 575 N N . ASN A 1 76 ? 12.304 -0.775 3.306 1.00 94.75 76 ASN A N 1
ATOM 576 C CA . ASN A 1 76 ? 11.629 0.499 3.520 1.00 94.75 76 ASN A CA 1
ATOM 577 C C . ASN A 1 76 ? 10.445 0.626 2.566 1.00 94.75 76 ASN A C 1
ATOM 579 O O . ASN A 1 76 ? 10.613 0.503 1.348 1.00 94.75 76 ASN A O 1
ATOM 583 N N . VAL A 1 77 ? 9.277 0.894 3.135 1.00 96.12 77 VAL A N 1
ATOM 584 C CA . VAL A 1 77 ? 8.041 1.183 2.424 1.00 96.12 77 VAL A CA 1
ATOM 585 C C . VAL A 1 77 ? 8.203 2.510 1.696 1.00 96.12 77 VAL A C 1
ATOM 587 O O . VAL A 1 77 ? 8.593 3.509 2.289 1.00 96.12 77 VAL A O 1
ATOM 590 N N . MET A 1 78 ? 7.920 2.507 0.398 1.00 94.19 78 MET A N 1
ATOM 591 C CA . MET A 1 78 ? 7.999 3.699 -0.453 1.00 94.19 78 MET A CA 1
ATOM 592 C C . MET A 1 78 ? 6.614 4.226 -0.856 1.00 94.19 78 MET A C 1
ATOM 594 O O . MET A 1 78 ? 6.452 5.390 -1.219 1.00 94.19 78 MET A O 1
ATOM 598 N N . SER A 1 79 ? 5.617 3.345 -0.851 1.00 94.12 79 SER A N 1
ATOM 599 C CA . SER A 1 79 ? 4.220 3.622 -1.183 1.00 94.12 79 SER A CA 1
ATOM 600 C C . SER A 1 79 ? 3.360 2.483 -0.647 1.00 94.12 79 SER A C 1
ATOM 602 O O . SER A 1 79 ? 3.807 1.333 -0.637 1.00 94.12 79 SER A O 1
ATOM 604 N N . MET A 1 80 ? 2.135 2.798 -0.234 1.00 94.94 80 MET A N 1
ATOM 605 C CA . MET A 1 80 ? 1.175 1.846 0.321 1.00 94.94 80 MET A CA 1
ATOM 606 C C . MET A 1 80 ? -0.236 2.178 -0.177 1.00 94.94 80 MET A C 1
ATOM 608 O O . MET A 1 80 ? -0.614 3.350 -0.219 1.00 94.94 80 MET A O 1
ATOM 612 N N . ALA A 1 81 ? -1.011 1.158 -0.540 1.00 93.00 81 ALA A N 1
ATOM 613 C CA . ALA A 1 81 ? -2.410 1.290 -0.944 1.00 93.00 81 ALA A CA 1
ATOM 614 C C . ALA A 1 81 ? -3.225 0.074 -0.485 1.00 93.00 81 ALA A C 1
ATOM 616 O O . ALA A 1 81 ? -2.683 -1.020 -0.363 1.00 93.00 81 ALA A O 1
ATOM 617 N N . SER A 1 82 ? -4.523 0.254 -0.251 1.00 92.88 82 SER A N 1
ATOM 618 C CA . SER A 1 82 ? -5.448 -0.844 0.034 1.00 92.88 82 SER A CA 1
ATOM 619 C C . SER A 1 82 ? -6.313 -1.154 -1.182 1.00 92.88 82 SER A C 1
ATOM 621 O O . SER A 1 82 ? -6.620 -0.273 -1.988 1.00 92.88 82 SER A O 1
ATOM 623 N N . VAL A 1 83 ? -6.708 -2.415 -1.309 1.00 87.25 83 VAL A N 1
ATOM 624 C CA . VAL A 1 83 ? -7.637 -2.892 -2.331 1.00 87.25 83 VAL A CA 1
ATOM 625 C C . VAL A 1 83 ? -8.808 -3.560 -1.621 1.00 87.25 83 VAL A C 1
ATOM 627 O O . VAL A 1 83 ? -8.620 -4.498 -0.845 1.00 87.25 83 VAL A O 1
ATOM 630 N N . ARG A 1 84 ? -10.022 -3.086 -1.904 1.00 83.56 84 ARG A N 1
ATOM 631 C CA . ARG A 1 84 ? -11.255 -3.638 -1.341 1.00 83.56 84 ARG A CA 1
ATOM 632 C C . ARG A 1 84 ? -11.510 -5.027 -1.927 1.00 83.56 84 ARG A C 1
ATOM 634 O O . ARG A 1 84 ? -11.766 -5.132 -3.123 1.00 83.56 84 ARG A O 1
ATOM 641 N N . CYS A 1 85 ? -11.489 -6.075 -1.107 1.00 76.31 85 CYS A N 1
ATOM 642 C CA . CYS A 1 85 ? -11.731 -7.450 -1.567 1.00 76.31 85 CYS A CA 1
ATOM 643 C C . CYS A 1 85 ? -12.793 -8.149 -0.701 1.00 76.31 85 CYS A C 1
ATOM 645 O O . CYS A 1 85 ? -12.462 -8.964 0.161 1.00 76.31 85 CYS A O 1
ATOM 647 N N . PRO A 1 86 ? -14.091 -7.849 -0.910 1.00 72.81 86 PRO A N 1
ATOM 648 C CA . PRO A 1 86 ? -15.152 -8.378 -0.056 1.00 72.81 86 PRO A CA 1
ATOM 649 C C . PRO A 1 86 ? -15.226 -9.908 -0.094 1.00 72.81 86 PRO A C 1
ATOM 651 O O . PRO A 1 86 ? -15.495 -10.530 0.930 1.00 72.81 86 PRO A O 1
ATOM 654 N N . SER A 1 87 ? -14.941 -10.514 -1.252 1.00 72.81 87 SER A N 1
ATOM 655 C CA . SER A 1 87 ? -14.953 -11.969 -1.446 1.00 72.81 87 SER A CA 1
ATOM 656 C C . SER A 1 87 ? -13.905 -12.700 -0.609 1.00 72.81 87 SER A C 1
ATOM 658 O O . SER A 1 87 ? -14.143 -13.833 -0.208 1.00 72.81 87 SER A O 1
ATOM 660 N N . ALA A 1 88 ? -12.778 -12.055 -0.299 1.00 72.69 88 ALA A N 1
ATOM 661 C CA . ALA A 1 88 ? -11.711 -12.645 0.506 1.00 72.69 88 ALA A CA 1
ATOM 662 C C . ALA A 1 88 ? -11.898 -12.434 2.021 1.00 72.69 88 ALA A C 1
ATOM 664 O O . ALA A 1 88 ? -11.056 -12.850 2.814 1.00 72.69 88 ALA A O 1
ATOM 665 N N . GLY A 1 89 ? -12.977 -11.766 2.446 1.00 82.12 89 GLY A N 1
ATOM 666 C CA . GLY A 1 89 ? -13.269 -11.526 3.864 1.00 82.12 89 GLY A CA 1
ATOM 667 C C . GLY A 1 89 ? -12.466 -10.392 4.517 1.00 82.12 89 GLY A C 1
ATOM 668 O O . GLY A 1 89 ? -12.782 -10.020 5.650 1.00 82.12 89 GLY A O 1
ATOM 669 N N . ARG A 1 90 ? -11.442 -9.870 3.828 1.00 88.75 90 ARG A N 1
ATOM 670 C CA . ARG A 1 90 ? -10.510 -8.817 4.261 1.00 88.75 90 ARG A CA 1
ATOM 671 C C . ARG A 1 90 ? -9.925 -8.092 3.054 1.00 88.75 90 ARG A C 1
ATOM 673 O O . ARG A 1 90 ? -9.709 -8.700 2.002 1.00 88.75 90 ARG A O 1
ATOM 680 N N . ASP A 1 91 ? -9.580 -6.826 3.237 1.00 91.00 91 ASP A N 1
ATOM 681 C CA . ASP A 1 91 ? -8.911 -6.030 2.211 1.00 91.00 91 ASP A CA 1
ATOM 682 C C . ASP A 1 91 ? -7.455 -6.472 2.005 1.00 91.00 91 ASP A C 1
ATOM 684 O O . ASP A 1 91 ? -6.784 -6.949 2.924 1.00 91.00 91 ASP A O 1
ATOM 688 N N . LEU A 1 92 ? -6.953 -6.278 0.784 1.00 91.44 92 LEU A N 1
ATOM 689 C CA . LEU A 1 92 ? -5.544 -6.497 0.460 1.00 91.44 92 LEU A CA 1
ATOM 690 C C . LEU A 1 92 ? -4.748 -5.220 0.709 1.00 91.44 92 LEU A C 1
ATOM 692 O O . LEU A 1 92 ? -5.236 -4.108 0.480 1.00 91.44 92 LEU A O 1
ATOM 696 N N . LEU A 1 93 ? -3.496 -5.381 1.118 1.00 94.81 93 LEU A N 1
ATOM 697 C CA . LEU A 1 93 ? -2.553 -4.294 1.313 1.00 94.81 93 LEU A CA 1
ATOM 698 C C . LEU A 1 93 ? -1.413 -4.416 0.303 1.00 94.81 93 LEU A C 1
ATOM 700 O O . LEU A 1 93 ? -0.650 -5.376 0.317 1.00 94.81 93 LEU A O 1
ATOM 704 N N . LEU A 1 94 ? -1.288 -3.429 -0.574 1.00 95.19 94 LEU A N 1
ATOM 705 C CA . LEU A 1 94 ? -0.198 -3.334 -1.534 1.00 95.19 94 LEU A CA 1
ATOM 706 C C . LEU A 1 94 ? 0.886 -2.441 -0.953 1.00 95.19 94 LEU A C 1
ATOM 708 O O . LEU A 1 94 ? 0.628 -1.289 -0.595 1.00 95.19 94 LEU A O 1
ATOM 712 N N . VAL A 1 95 ? 2.102 -2.968 -0.894 1.00 96.62 95 VAL A N 1
ATOM 713 C CA . VAL A 1 95 ? 3.265 -2.286 -0.331 1.00 96.62 95 VAL A CA 1
ATOM 714 C C . VAL A 1 95 ? 4.381 -2.302 -1.359 1.00 96.62 95 VAL A C 1
ATOM 716 O O . VAL A 1 95 ? 4.781 -3.362 -1.835 1.00 96.62 95 VAL A O 1
ATOM 719 N N . SER A 1 96 ? 4.884 -1.123 -1.707 1.00 95.31 96 SER A N 1
ATOM 720 C CA . SER A 1 96 ? 6.060 -0.997 -2.566 1.00 95.31 96 SER A CA 1
ATOM 721 C C . SER A 1 96 ? 7.308 -0.756 -1.732 1.00 95.31 96 SER A C 1
ATOM 723 O O . SER A 1 96 ? 7.262 -0.079 -0.699 1.00 95.31 96 SER A O 1
ATOM 725 N N . PHE A 1 97 ? 8.434 -1.255 -2.223 1.00 95.44 97 PHE A N 1
ATOM 726 C CA . PHE A 1 97 ? 9.751 -1.027 -1.644 1.00 95.44 97 PHE A CA 1
ATOM 727 C C . PHE A 1 97 ? 10.677 -0.373 -2.664 1.00 95.44 97 PHE A C 1
ATOM 729 O O . PHE A 1 97 ? 10.321 -0.159 -3.825 1.00 95.44 97 PHE A O 1
ATOM 736 N N . ARG A 1 98 ? 11.895 -0.046 -2.228 1.00 91.62 98 ARG A N 1
ATOM 737 C CA . ARG A 1 98 ? 12.941 0.478 -3.113 1.00 91.62 98 ARG A CA 1
ATOM 738 C C . ARG A 1 98 ? 13.168 -0.436 -4.319 1.00 91.62 98 ARG A C 1
ATOM 740 O O . ARG A 1 98 ? 12.936 -1.637 -4.257 1.00 91.62 98 ARG A O 1
ATOM 747 N N . GLU A 1 99 ? 13.652 0.177 -5.397 1.00 88.06 99 GLU A N 1
ATOM 748 C CA . GLU A 1 99 ? 14.009 -0.504 -6.649 1.00 88.06 99 GLU A CA 1
ATOM 749 C C . GLU A 1 99 ? 12.821 -1.124 -7.399 1.00 88.06 99 GLU A C 1
ATOM 751 O O . GLU A 1 99 ? 13.013 -2.003 -8.220 1.00 88.06 99 GLU A O 1
ATOM 756 N N . ALA A 1 100 ? 11.608 -0.595 -7.211 1.00 84.06 100 ALA A N 1
ATOM 757 C CA . ALA A 1 100 ? 10.407 -1.038 -7.929 1.00 84.06 100 ALA A CA 1
ATOM 758 C C . ALA A 1 100 ? 9.972 -2.477 -7.587 1.00 84.06 100 ALA A C 1
ATOM 760 O O . ALA A 1 100 ? 9.557 -3.254 -8.446 1.00 84.06 100 ALA A O 1
ATOM 761 N N . LYS A 1 101 ? 10.028 -2.803 -6.294 1.00 93.12 101 LYS A N 1
ATOM 762 C CA . LYS A 1 101 ? 9.468 -4.027 -5.710 1.00 93.12 101 LYS A CA 1
ATOM 763 C C . LYS A 1 101 ? 8.047 -3.766 -5.226 1.00 93.12 101 LYS A C 1
ATOM 765 O O . LYS A 1 101 ? 7.799 -2.727 -4.613 1.00 93.12 101 LYS A O 1
ATOM 770 N N . LEU A 1 102 ? 7.145 -4.714 -5.445 1.00 93.12 102 LEU A N 1
ATOM 771 C CA . LEU A 1 102 ? 5.762 -4.681 -4.968 1.00 93.12 102 LEU A CA 1
ATOM 772 C C . LEU A 1 102 ? 5.429 -5.988 -4.249 1.00 93.12 102 LEU A C 1
ATOM 774 O O . LEU A 1 102 ? 5.710 -7.066 -4.763 1.00 93.12 102 LEU A O 1
ATOM 778 N N . SER A 1 103 ? 4.775 -5.896 -3.098 1.00 94.75 103 SER A N 1
ATOM 779 C CA . SER A 1 103 ? 4.206 -7.044 -2.393 1.00 94.75 103 SER A CA 1
ATOM 780 C C . SER A 1 103 ? 2.718 -6.831 -2.158 1.00 94.75 103 SER A C 1
ATOM 782 O O . SER A 1 103 ? 2.296 -5.758 -1.721 1.00 94.75 103 SER A O 1
ATOM 784 N N . VAL A 1 104 ? 1.932 -7.866 -2.444 1.00 93.69 104 VAL A N 1
ATOM 785 C CA . VAL A 1 104 ? 0.507 -7.937 -2.115 1.00 93.69 104 VAL A CA 1
ATOM 786 C C . VAL A 1 104 ? 0.377 -8.752 -0.839 1.00 93.69 104 VAL A C 1
ATOM 788 O O . VAL A 1 104 ? 0.734 -9.930 -0.810 1.00 93.69 104 VAL A O 1
ATOM 791 N N . LEU A 1 105 ? -0.106 -8.114 0.217 1.00 93.94 105 LEU A N 1
ATOM 792 C CA . LEU A 1 105 ? -0.211 -8.679 1.554 1.00 93.94 105 LEU A CA 1
ATOM 793 C C . LEU A 1 105 ? -1.677 -8.797 1.965 1.00 93.94 105 LEU A C 1
ATOM 795 O O . LEU A 1 105 ? -2.520 -7.995 1.555 1.00 93.94 105 LEU A O 1
ATOM 799 N N . GLN A 1 106 ? -1.967 -9.760 2.826 1.00 93.00 106 GLN A N 1
ATOM 800 C CA . GLN A 1 106 ? -3.254 -9.888 3.498 1.00 93.00 106 GLN A CA 1
ATOM 801 C C . GLN A 1 106 ? -3.025 -10.309 4.948 1.00 93.00 106 GLN A C 1
ATOM 803 O O . GLN A 1 106 ? -2.036 -10.966 5.261 1.00 93.00 106 GLN A O 1
ATOM 808 N N . TYR A 1 107 ? -3.922 -9.914 5.845 1.00 95.00 107 TYR A N 1
ATOM 809 C CA . TYR A 1 107 ? -3.913 -10.426 7.210 1.00 95.00 107 TYR A CA 1
ATOM 810 C C . TYR A 1 107 ? -4.492 -11.844 7.260 1.00 95.00 107 TYR A C 1
ATOM 812 O O . TYR A 1 107 ? -5.547 -12.113 6.673 1.00 95.00 107 TYR A O 1
ATOM 820 N N . ASP A 1 108 ? -3.826 -12.725 7.997 1.00 92.69 108 ASP A N 1
ATOM 821 C CA . ASP A 1 108 ? -4.302 -14.065 8.309 1.00 92.69 108 ASP A CA 1
ATOM 822 C C . ASP A 1 108 ? -4.650 -14.191 9.810 1.00 92.69 108 ASP A C 1
ATOM 824 O O . ASP A 1 108 ? -3.755 -14.128 10.656 1.00 92.69 108 ASP A O 1
ATOM 828 N N . PRO A 1 109 ? -5.932 -14.413 10.165 1.00 91.88 109 PRO A N 1
ATOM 829 C CA . PRO A 1 109 ? -6.361 -14.614 11.546 1.00 91.88 109 PRO A CA 1
ATOM 830 C C . PRO A 1 109 ? -5.822 -15.891 12.190 1.00 91.88 109 PRO A C 1
ATOM 832 O O . PRO A 1 109 ? -5.821 -15.978 13.414 1.00 91.88 109 PRO A O 1
ATOM 835 N N . GLN A 1 110 ? -5.419 -16.901 11.408 1.00 93.00 110 GLN A N 1
ATOM 836 C CA . GLN A 1 110 ? -4.912 -18.151 11.983 1.00 93.00 110 GLN A CA 1
ATOM 837 C C . GLN A 1 110 ? -3.525 -17.961 12.594 1.00 93.00 110 GLN A C 1
ATOM 839 O O . GLN A 1 110 ? -3.235 -18.500 13.661 1.00 93.00 110 GLN A O 1
ATOM 844 N N . THR A 1 111 ? -2.678 -17.185 11.920 1.00 93.56 111 THR A N 1
ATOM 845 C CA . THR A 1 111 ? -1.311 -16.884 12.362 1.00 93.56 111 THR A CA 1
ATOM 846 C C . THR A 1 111 ? -1.186 -15.545 13.086 1.00 93.56 111 THR A C 1
ATOM 848 O O . THR A 1 111 ? -0.114 -15.246 13.610 1.00 93.56 111 THR A O 1
ATOM 851 N N . ASP A 1 112 ? -2.263 -14.753 13.114 1.00 93.31 112 ASP A N 1
ATOM 852 C CA . ASP A 1 112 ? -2.289 -13.364 13.586 1.00 93.31 112 ASP A CA 1
ATOM 853 C C . ASP A 1 112 ? -1.176 -12.508 12.950 1.00 93.31 112 ASP A C 1
ATOM 855 O O . ASP A 1 112 ? -0.525 -11.672 13.582 1.00 93.31 112 ASP A O 1
ATOM 859 N N . ASN A 1 113 ? -0.906 -12.752 11.665 1.00 95.25 113 ASN A N 1
ATOM 860 C CA . ASN A 1 113 ? 0.223 -12.159 10.961 1.00 95.25 113 ASN A CA 1
ATOM 861 C C . ASN A 1 113 ? -0.131 -11.764 9.524 1.00 95.25 113 ASN A C 1
ATOM 863 O O . ASN A 1 113 ? -1.181 -12.117 8.986 1.00 95.25 113 ASN A O 1
ATOM 867 N N . LEU A 1 114 ? 0.754 -10.991 8.900 1.00 94.50 114 LEU A N 1
ATOM 868 C CA . LEU A 1 114 ? 0.694 -10.697 7.477 1.00 94.50 114 LEU A CA 1
ATOM 869 C C . LEU A 1 114 ? 1.216 -11.892 6.681 1.00 94.50 114 LEU A C 1
ATOM 871 O O . LEU A 1 114 ? 2.351 -12.329 6.873 1.00 94.50 114 LEU A O 1
ATOM 875 N N . ILE A 1 115 ? 0.405 -12.357 5.739 1.00 92.06 115 ILE A N 1
ATOM 876 C CA . ILE A 1 115 ? 0.815 -13.302 4.707 1.00 92.06 115 ILE A CA 1
ATOM 877 C C . ILE A 1 115 ? 1.060 -12.559 3.396 1.00 92.06 115 ILE A C 1
ATOM 879 O O . ILE A 1 115 ? 0.358 -11.605 3.047 1.00 92.06 115 ILE A O 1
ATOM 883 N N . THR A 1 116 ? 2.070 -13.007 2.660 1.00 91.88 116 THR A N 1
ATOM 884 C CA . THR A 1 116 ? 2.362 -12.502 1.320 1.00 91.88 116 THR A CA 1
ATOM 885 C C . THR A 1 116 ? 1.611 -13.348 0.309 1.00 91.88 116 THR A C 1
ATOM 887 O O . THR A 1 116 ? 1.895 -14.534 0.176 1.00 91.88 116 THR A O 1
ATOM 890 N N . LEU A 1 117 ? 0.670 -12.737 -0.410 1.00 87.69 117 LEU A N 1
ATOM 891 C CA . LEU A 1 117 ? -0.072 -13.413 -1.471 1.00 87.69 117 LEU A CA 1
ATOM 892 C C . LEU A 1 117 ? 0.727 -13.452 -2.775 1.00 87.69 117 LEU A C 1
ATOM 894 O O . LEU A 1 117 ? 0.732 -14.461 -3.463 1.00 87.69 117 LEU A O 1
ATOM 898 N N . SER A 1 118 ? 1.409 -12.356 -3.120 1.00 86.31 118 SER A N 1
ATOM 899 C CA . SER A 1 118 ? 2.309 -12.309 -4.277 1.00 86.31 118 SER A CA 1
ATOM 900 C C . SER A 1 118 ? 3.407 -11.259 -4.109 1.00 86.31 118 SER A C 1
ATOM 902 O O . SER A 1 118 ? 3.268 -10.296 -3.343 1.00 86.31 118 SER A O 1
ATOM 904 N N . MET A 1 119 ? 4.513 -11.446 -4.832 1.00 87.62 119 MET A N 1
ATOM 905 C CA . MET A 1 119 ? 5.637 -10.510 -4.905 1.00 87.62 119 MET A CA 1
ATOM 906 C C . MET A 1 119 ? 6.035 -10.284 -6.357 1.00 87.62 119 MET A C 1
ATOM 908 O O . MET A 1 119 ? 6.165 -11.239 -7.116 1.00 87.62 119 MET A O 1
ATOM 912 N N . HIS A 1 120 ? 6.285 -9.026 -6.708 1.00 85.62 120 HIS A N 1
ATOM 913 C CA . HIS A 1 120 ? 6.618 -8.610 -8.065 1.00 85.62 120 HIS A CA 1
ATOM 914 C C . HIS A 1 120 ? 7.890 -7.771 -8.055 1.00 85.62 120 HIS A C 1
ATOM 916 O O . HIS A 1 120 ? 7.976 -6.756 -7.355 1.00 85.62 120 HIS A O 1
ATOM 922 N N . TYR A 1 121 ? 8.871 -8.205 -8.842 1.00 88.81 121 TYR A N 1
ATOM 923 C CA . TYR A 1 121 ? 10.186 -7.582 -8.955 1.00 88.81 121 TYR A CA 1
ATOM 924 C C . TYR A 1 121 ? 10.331 -6.997 -10.355 1.00 88.81 121 TYR A C 1
ATOM 926 O O . TYR A 1 121 ? 10.458 -7.735 -11.325 1.00 88.81 121 TYR A O 1
ATOM 934 N N . PHE A 1 122 ? 10.324 -5.670 -10.471 1.00 85.81 122 PHE A N 1
ATOM 935 C CA . PHE A 1 122 ? 10.473 -4.983 -11.759 1.00 85.81 122 PHE A CA 1
ATOM 936 C C . PHE A 1 122 ? 11.872 -4.371 -11.916 1.00 85.81 122 PHE A C 1
ATOM 938 O O . PHE A 1 122 ? 12.030 -3.260 -12.420 1.00 85.81 122 PHE A O 1
ATOM 945 N N . GLU A 1 123 ? 12.887 -5.102 -11.453 1.00 86.31 123 GLU A N 1
ATOM 946 C CA . GLU A 1 123 ? 14.288 -4.664 -11.366 1.00 86.31 123 GLU A CA 1
ATOM 947 C C . GLU A 1 123 ? 15.115 -4.940 -12.622 1.00 86.31 123 GLU A C 1
ATOM 949 O O . GLU A 1 123 ? 16.337 -4.777 -12.613 1.00 86.31 123 GLU A O 1
ATOM 954 N N . GLU A 1 124 ? 14.470 -5.362 -13.700 1.00 82.12 124 GLU A N 1
ATOM 955 C CA . GLU A 1 124 ? 15.134 -5.704 -14.951 1.00 82.12 124 GLU A CA 1
ATOM 956 C C . GLU A 1 124 ? 15.830 -4.483 -15.567 1.00 82.12 124 GLU A C 1
ATOM 958 O O . GLU A 1 124 ? 15.330 -3.354 -15.507 1.00 82.12 124 GLU A O 1
ATOM 963 N N . ASP A 1 125 ? 16.990 -4.702 -16.187 1.00 79.88 125 ASP A N 1
ATOM 964 C CA . ASP A 1 125 ? 17.797 -3.623 -16.772 1.00 79.88 125 ASP A CA 1
ATOM 965 C C . ASP A 1 125 ? 17.055 -2.883 -17.890 1.00 79.88 125 ASP A C 1
ATOM 967 O O . ASP A 1 125 ? 17.145 -1.653 -17.999 1.00 79.88 125 ASP A O 1
ATOM 971 N N . ASP A 1 126 ? 16.224 -3.608 -18.640 1.00 76.12 126 ASP A N 1
ATOM 972 C CA . ASP A 1 126 ? 15.309 -3.033 -19.621 1.00 76.12 126 ASP A CA 1
ATOM 973 C C . ASP A 1 126 ? 14.360 -2.034 -18.963 1.00 76.12 126 ASP A C 1
ATOM 975 O O . ASP A 1 126 ? 14.051 -0.992 -19.534 1.00 76.12 126 ASP A O 1
ATOM 979 N N . MET A 1 127 ? 13.902 -2.299 -17.740 1.00 72.62 127 MET A N 1
ATOM 980 C CA . MET A 1 127 ? 13.014 -1.413 -16.991 1.00 72.62 127 MET A CA 1
ATOM 981 C C . MET A 1 127 ? 13.737 -0.142 -16.523 1.00 72.62 127 MET A C 1
ATOM 983 O O . MET A 1 127 ? 13.151 0.945 -16.554 1.00 72.62 127 MET A O 1
ATOM 987 N N . LYS A 1 128 ? 15.020 -0.267 -16.169 1.00 74.19 128 LYS A N 1
ATOM 988 C CA . LYS A 1 128 ? 15.892 0.822 -15.700 1.00 74.19 128 LYS A CA 1
ATOM 989 C C . LYS A 1 128 ? 16.392 1.736 -16.822 1.00 74.19 128 LYS A C 1
ATOM 991 O O . LYS A 1 128 ? 16.771 2.877 -16.553 1.00 74.19 128 LYS A O 1
ATOM 996 N N . ASN A 1 129 ? 16.391 1.276 -18.077 1.00 72.38 129 ASN A N 1
ATOM 997 C CA . ASN A 1 129 ? 16.932 2.000 -19.239 1.00 72.38 129 ASN A CA 1
ATOM 998 C C . ASN A 1 129 ? 18.398 2.455 -19.033 1.00 72.38 129 ASN A C 1
ATOM 1000 O O . ASN A 1 129 ? 18.757 3.582 -19.382 1.00 72.38 129 ASN A O 1
ATOM 1004 N N . GLY A 1 130 ? 19.230 1.616 -18.406 1.00 72.88 130 GLY A N 1
ATOM 1005 C CA . GLY A 1 130 ? 20.656 1.896 -18.174 1.00 72.88 130 GLY A CA 1
ATOM 1006 C C . GLY A 1 130 ? 20.968 2.896 -17.052 1.00 72.88 130 GLY A C 1
ATOM 1007 O O . GLY A 1 130 ? 22.124 3.285 -16.885 1.00 72.88 130 GLY A O 1
ATOM 1008 N N . TRP A 1 131 ? 19.971 3.323 -16.271 1.00 70.81 131 TRP A N 1
ATOM 1009 C CA . TRP A 1 131 ? 20.200 4.142 -15.081 1.00 70.81 131 TRP A CA 1
ATOM 1010 C C . TRP A 1 131 ? 20.743 3.273 -13.945 1.00 70.81 131 TRP A C 1
ATOM 1012 O O . TRP A 1 131 ? 20.257 2.176 -13.691 1.00 70.81 131 TRP A O 1
ATOM 1022 N N . THR A 1 132 ? 21.756 3.776 -13.242 1.00 77.00 132 THR A N 1
ATOM 1023 C CA . THR A 1 132 ? 22.343 3.100 -12.073 1.00 77.00 132 THR A CA 1
ATOM 1024 C C . THR A 1 132 ? 21.820 3.659 -10.753 1.00 77.00 132 THR A C 1
ATOM 1026 O O . THR A 1 132 ? 21.952 3.020 -9.712 1.00 77.00 132 THR A O 1
ATOM 1029 N N . THR A 1 133 ? 21.200 4.842 -10.785 1.00 75.56 133 THR A N 1
ATOM 1030 C CA . THR A 1 133 ? 20.571 5.477 -9.625 1.00 75.56 133 THR A CA 1
ATOM 1031 C C . THR A 1 133 ? 19.084 5.690 -9.884 1.00 75.56 133 THR A C 1
ATOM 1033 O O . THR A 1 133 ? 18.674 6.140 -10.953 1.00 75.56 133 THR A O 1
ATOM 1036 N N . HIS A 1 134 ? 18.266 5.357 -8.885 1.00 72.88 134 HIS A N 1
ATOM 1037 C CA . HIS A 1 134 ? 16.809 5.321 -9.007 1.00 72.88 134 HIS A CA 1
ATOM 1038 C C . HIS A 1 134 ? 16.169 6.213 -7.936 1.00 72.88 134 HIS A C 1
ATOM 1040 O O . HIS A 1 134 ? 15.723 5.711 -6.905 1.00 72.88 134 HIS A O 1
ATOM 1046 N N . PRO A 1 135 ? 16.137 7.544 -8.140 1.00 72.88 135 PRO A N 1
ATOM 1047 C CA . PRO A 1 135 ? 15.567 8.470 -7.160 1.00 72.88 135 PRO A CA 1
ATOM 1048 C C . PRO A 1 135 ? 14.031 8.452 -7.144 1.00 72.88 135 PRO A C 1
ATOM 1050 O O . PRO A 1 135 ? 13.413 8.980 -6.222 1.00 72.88 135 PRO A O 1
ATOM 1053 N N . HIS A 1 136 ? 13.399 7.879 -8.171 1.00 77.12 136 HIS A N 1
ATOM 1054 C CA . HIS A 1 136 ? 11.948 7.883 -8.309 1.00 77.12 136 HIS A CA 1
ATOM 1055 C C . HIS A 1 136 ? 11.281 6.891 -7.353 1.00 77.12 136 HIS A C 1
ATOM 1057 O O . HIS A 1 136 ? 11.654 5.722 -7.271 1.00 77.12 136 HIS A O 1
ATOM 1063 N N . ILE A 1 137 ? 10.247 7.372 -6.667 1.00 83.25 137 ILE A N 1
ATOM 1064 C CA . ILE A 1 137 ? 9.417 6.578 -5.763 1.00 83.25 137 ILE A CA 1
ATOM 1065 C C . ILE A 1 137 ? 8.499 5.665 -6.598 1.00 83.25 137 ILE A C 1
ATOM 1067 O O . ILE A 1 137 ? 7.837 6.163 -7.513 1.00 83.25 137 ILE A O 1
ATOM 1071 N N . PRO A 1 138 ? 8.411 4.360 -6.289 1.00 85.44 138 PRO A N 1
ATOM 1072 C CA . PRO A 1 138 ? 7.472 3.455 -6.938 1.00 85.44 138 PRO A CA 1
ATOM 1073 C C . PRO A 1 138 ? 6.046 3.648 -6.412 1.00 85.44 138 PRO A C 1
ATOM 1075 O O . PRO A 1 138 ? 5.575 2.945 -5.525 1.00 85.44 138 PRO A O 1
ATOM 1078 N N . TRP A 1 139 ? 5.351 4.655 -6.936 1.00 84.75 139 TRP A N 1
ATOM 1079 C CA . TRP A 1 139 ? 3.994 4.991 -6.502 1.00 84.75 139 TRP A CA 1
ATOM 1080 C C . TRP A 1 139 ? 2.989 3.914 -6.888 1.00 84.75 139 TRP A C 1
ATOM 1082 O O . TRP A 1 139 ? 2.893 3.572 -8.065 1.00 84.75 139 TRP A O 1
ATOM 1092 N N . ILE A 1 140 ? 2.178 3.472 -5.924 1.00 88.00 140 ILE A N 1
ATOM 1093 C CA . ILE A 1 140 ? 1.041 2.580 -6.165 1.00 88.00 140 ILE A CA 1
ATOM 1094 C C . ILE A 1 140 ? -0.249 3.399 -6.297 1.00 88.00 140 ILE A C 1
ATOM 1096 O O . ILE A 1 140 ? -0.518 4.336 -5.530 1.00 88.00 140 ILE A O 1
ATOM 1100 N N . ARG A 1 141 ? -1.082 3.025 -7.266 1.00 86.00 141 ARG A N 1
ATOM 1101 C CA . ARG A 1 141 ? -2.474 3.457 -7.411 1.00 86.00 141 ARG A CA 1
ATOM 1102 C C . ARG A 1 141 ? -3.359 2.238 -7.614 1.00 86.00 141 ARG A C 1
ATOM 1104 O O . ARG A 1 141 ? -2.964 1.289 -8.277 1.00 86.00 141 ARG A O 1
ATOM 1111 N N . VAL A 1 142 ? -4.544 2.265 -7.025 1.00 80.88 142 VAL A N 1
ATOM 1112 C CA . VAL A 1 142 ? -5.491 1.148 -7.041 1.00 80.88 142 VAL A CA 1
ATOM 1113 C C . VAL A 1 142 ? -6.804 1.629 -7.630 1.00 80.88 142 VAL A C 1
ATOM 1115 O O . VAL A 1 142 ? -7.228 2.754 -7.365 1.00 80.88 142 VAL A O 1
ATOM 1118 N N . ASP A 1 143 ? -7.441 0.773 -8.419 1.00 75.25 143 ASP A N 1
ATOM 1119 C CA . ASP A 1 143 ? -8.807 0.979 -8.871 1.00 75.25 143 ASP A CA 1
ATOM 1120 C C . ASP A 1 143 ? -9.806 0.738 -7.719 1.00 75.25 143 ASP A C 1
ATOM 1122 O O . ASP A 1 143 ? -9.814 -0.365 -7.161 1.00 75.25 143 ASP A O 1
ATOM 1126 N N . PRO A 1 144 ? -10.673 1.709 -7.368 1.00 72.12 144 PRO A N 1
ATOM 1127 C CA . PRO A 1 144 ? -11.703 1.533 -6.342 1.00 72.12 144 PRO A CA 1
ATOM 1128 C C . PRO A 1 144 ? -12.644 0.344 -6.585 1.00 72.12 144 PRO A C 1
ATOM 1130 O O . PRO A 1 144 ? -13.172 -0.212 -5.624 1.00 72.12 144 PRO A O 1
ATOM 1133 N N . GLU A 1 145 ? -12.841 -0.068 -7.844 1.00 67.06 145 GLU A N 1
ATOM 1134 C CA . GLU A 1 145 ? -13.651 -1.243 -8.202 1.00 67.06 145 GLU A CA 1
ATOM 1135 C C . GLU A 1 145 ? -12.882 -2.574 -8.107 1.00 67.06 145 GLU A C 1
ATOM 1137 O O . GLU A 1 145 ? -13.402 -3.611 -8.523 1.00 67.06 145 GLU A O 1
ATOM 1142 N N . CYS A 1 146 ? -11.651 -2.570 -7.580 1.00 71.69 146 CYS A N 1
ATOM 1143 C CA . CYS A 1 146 ? -10.829 -3.771 -7.398 1.00 71.69 146 CYS A CA 1
ATOM 1144 C C . CYS A 1 146 ? -10.573 -4.526 -8.718 1.00 71.69 146 CYS A C 1
ATOM 1146 O O . CYS A 1 146 ? -10.648 -5.748 -8.797 1.00 71.69 146 CYS A O 1
ATOM 1148 N N . ARG A 1 147 ? -10.292 -3.788 -9.800 1.00 70.25 147 ARG A N 1
ATOM 1149 C CA . ARG A 1 147 ? -10.016 -4.382 -11.125 1.00 70.25 147 ARG A CA 1
ATOM 1150 C C . ARG A 1 147 ? -8.529 -4.504 -11.415 1.00 70.25 147 ARG A C 1
ATOM 1152 O O . ARG A 1 147 ? -8.093 -5.489 -12.000 1.00 70.25 147 ARG A O 1
ATOM 1159 N N . CYS A 1 148 ? -7.750 -3.500 -11.024 1.00 76.75 148 CYS A N 1
ATOM 1160 C CA . CYS A 1 148 ? -6.303 -3.521 -11.156 1.00 76.75 148 CYS A CA 1
ATOM 1161 C C . CYS A 1 148 ? -5.625 -2.578 -10.159 1.00 76.75 148 CYS A C 1
ATOM 1163 O O . CYS A 1 148 ? -6.231 -1.636 -9.640 1.00 76.75 148 CYS A O 1
ATOM 1165 N N . ALA A 1 149 ? -4.333 -2.796 -9.954 1.00 79.38 149 ALA A N 1
ATOM 1166 C CA . ALA A 1 149 ? -3.416 -1.827 -9.384 1.00 79.38 149 ALA A CA 1
ATOM 1167 C C . ALA A 1 149 ? -2.366 -1.430 -10.418 1.00 79.38 149 ALA A C 1
ATOM 1169 O O . ALA A 1 149 ? -2.058 -2.181 -11.339 1.00 79.38 149 ALA A O 1
ATOM 1170 N N . VAL A 1 150 ? -1.815 -0.235 -10.272 1.00 82.69 150 VAL A N 1
ATOM 1171 C CA . VAL A 1 150 ? -0.777 0.298 -11.144 1.00 82.69 150 VAL A CA 1
ATOM 1172 C C . VAL A 1 150 ? 0.367 0.807 -10.287 1.00 82.69 150 VAL A C 1
ATOM 1174 O O . VAL A 1 150 ? 0.140 1.544 -9.326 1.00 82.69 150 VAL A O 1
ATOM 1177 N N . MET A 1 151 ? 1.593 0.437 -10.644 1.00 82.94 151 MET A N 1
ATOM 1178 C CA . MET A 1 151 ? 2.808 0.932 -10.010 1.00 82.94 151 MET A CA 1
ATOM 1179 C C . MET A 1 151 ? 3.677 1.692 -11.013 1.00 82.94 151 MET A C 1
ATOM 1181 O O . MET A 1 151 ? 3.958 1.195 -12.103 1.00 82.94 151 MET A O 1
ATOM 1185 N N . LEU A 1 152 ? 4.126 2.892 -10.640 1.00 81.06 152 LEU A N 1
ATOM 1186 C CA . LEU A 1 152 ? 5.082 3.672 -11.427 1.00 81.06 152 LEU A CA 1
ATOM 1187 C C . LEU A 1 152 ? 6.497 3.116 -11.241 1.00 81.06 152 LEU A C 1
ATOM 1189 O O . LEU A 1 152 ? 7.055 3.167 -10.153 1.00 81.06 152 LEU A O 1
ATOM 1193 N N . LEU A 1 153 ? 7.107 2.632 -12.312 1.00 79.19 153 LEU A N 1
ATOM 1194 C CA . LEU A 1 153 ? 8.462 2.098 -12.331 1.00 79.19 153 LEU A CA 1
ATOM 1195 C C . LEU A 1 153 ? 9.427 3.177 -12.823 1.00 79.19 153 LEU A C 1
ATOM 1197 O O . LEU A 1 153 ? 9.277 3.710 -13.929 1.00 79.19 153 LEU A O 1
ATOM 1201 N N . TYR A 1 154 ? 10.414 3.513 -11.991 1.00 79.56 154 TYR A N 1
ATOM 1202 C CA . TYR A 1 154 ? 11.526 4.415 -12.323 1.00 79.56 154 TYR A CA 1
ATOM 1203 C C . TYR A 1 154 ? 11.113 5.751 -12.979 1.00 79.56 154 TYR A C 1
ATOM 1205 O O . TYR A 1 154 ? 11.856 6.313 -13.780 1.00 79.56 154 TYR A O 1
ATOM 1213 N N . GLY A 1 155 ? 9.913 6.256 -12.662 1.00 70.44 155 GLY A N 1
ATOM 1214 C CA . GLY A 1 155 ? 9.365 7.509 -13.199 1.00 70.44 155 GLY A CA 1
ATOM 1215 C C . GLY A 1 155 ? 8.878 7.453 -14.653 1.00 70.44 155 GLY A C 1
ATOM 1216 O O . GLY A 1 155 ? 8.348 8.441 -15.150 1.00 70.44 155 GLY A O 1
ATOM 1217 N N . LYS A 1 156 ? 9.034 6.321 -15.349 1.00 68.38 156 LYS A N 1
ATOM 1218 C CA . LYS A 1 156 ? 8.861 6.258 -16.812 1.00 68.38 156 LYS A CA 1
ATOM 1219 C C . LYS A 1 156 ? 7.970 5.129 -17.301 1.00 68.38 156 LYS A C 1
ATOM 1221 O O . LYS A 1 156 ? 7.423 5.240 -18.388 1.00 68.38 156 LYS A O 1
ATOM 1226 N N . LYS A 1 157 ? 7.847 4.036 -16.553 1.00 68.62 157 LYS A N 1
ATOM 1227 C CA . LYS A 1 157 ? 7.077 2.859 -16.976 1.00 68.62 157 LYS A CA 1
ATOM 1228 C C . LYS A 1 157 ? 5.974 2.572 -15.968 1.00 68.62 157 LYS A C 1
ATOM 1230 O O . LYS A 1 157 ? 6.074 2.976 -14.816 1.00 68.62 157 LYS A O 1
ATOM 1235 N N . LEU A 1 158 ? 4.913 1.901 -16.398 1.00 79.38 158 LEU A N 1
ATOM 1236 C CA . LEU A 1 158 ? 3.817 1.492 -15.524 1.00 79.38 158 LEU A CA 1
ATOM 1237 C C . LEU A 1 158 ? 3.735 -0.033 -15.508 1.00 79.38 158 LEU A C 1
ATOM 1239 O O . LEU A 1 158 ? 3.601 -0.646 -16.564 1.00 79.38 158 LEU A O 1
ATOM 1243 N N . ALA A 1 159 ? 3.785 -0.631 -14.321 1.00 77.31 159 ALA A N 1
ATOM 1244 C CA . ALA A 1 159 ? 3.343 -2.005 -14.112 1.00 77.31 159 ALA A CA 1
ATOM 1245 C C . ALA A 1 159 ? 1.847 -1.990 -13.812 1.00 77.31 159 ALA A C 1
ATOM 1247 O O . ALA A 1 159 ? 1.419 -1.268 -12.914 1.00 77.31 159 ALA A O 1
ATOM 1248 N N . VAL A 1 160 ? 1.066 -2.788 -14.535 1.00 80.50 160 VAL A N 1
ATOM 1249 C CA . VAL A 1 160 ? -0.365 -2.974 -14.275 1.00 80.50 160 VAL A CA 1
ATOM 1250 C C . VAL A 1 160 ? -0.565 -4.381 -13.731 1.00 80.50 160 VAL A C 1
ATOM 1252 O O . VAL A 1 160 ? -0.242 -5.354 -14.404 1.00 80.50 160 VAL A O 1
ATOM 1255 N N . LEU A 1 161 ? -1.092 -4.473 -12.515 1.00 78.81 161 LEU A N 1
ATOM 1256 C CA . LEU A 1 161 ? -1.443 -5.712 -11.840 1.00 78.81 161 LEU A CA 1
ATOM 1257 C C . LEU A 1 161 ? -2.963 -5.909 -11.918 1.00 78.81 161 LEU A C 1
ATOM 1259 O O . LEU A 1 161 ? -3.687 -5.261 -11.159 1.00 78.81 161 LEU A O 1
ATOM 1263 N N . PR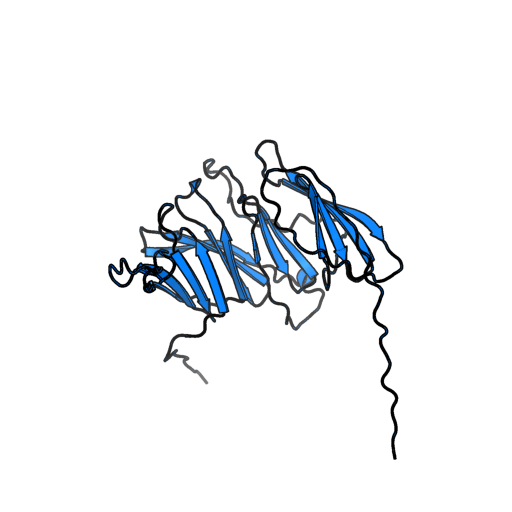O A 1 162 ? -3.480 -6.735 -12.840 1.00 76.94 162 PRO A N 1
ATOM 1264 C CA . PRO A 1 162 ? -4.902 -7.046 -12.882 1.00 76.94 162 PRO A CA 1
ATOM 1265 C C . PRO A 1 162 ? -5.295 -7.928 -11.690 1.00 76.94 162 PRO A C 1
ATOM 1267 O O . PRO A 1 162 ? -4.555 -8.829 -11.304 1.00 76.94 162 PRO A O 1
ATOM 1270 N N . PHE A 1 163 ? -6.481 -7.697 -11.134 1.00 73.75 163 PHE A N 1
ATOM 1271 C CA . PHE A 1 163 ? -7.084 -8.574 -10.133 1.00 73.75 163 PHE A CA 1
ATOM 1272 C C . PHE A 1 163 ? -8.130 -9.453 -10.821 1.00 73.75 163 PHE A C 1
ATOM 1274 O O . PHE A 1 163 ? -9.075 -8.947 -11.432 1.00 73.75 163 PHE A O 1
ATOM 1281 N N . ARG A 1 164 ? -7.965 -10.777 -10.755 1.00 67.38 164 ARG A N 1
ATOM 1282 C CA . ARG A 1 164 ? -8.980 -11.716 -11.253 1.00 67.38 164 ARG A CA 1
ATOM 1283 C C . ARG A 1 164 ? -10.120 -11.806 -10.235 1.00 67.38 164 ARG A C 1
ATOM 1285 O O . ARG A 1 164 ? -9.870 -12.012 -9.052 1.00 67.38 164 ARG A O 1
ATOM 1292 N N . LYS A 1 165 ? -11.370 -11.651 -10.688 1.00 54.97 165 LYS A N 1
ATOM 1293 C CA . LYS A 1 165 ? -12.561 -11.730 -9.818 1.00 54.97 165 LYS A CA 1
ATOM 1294 C C . LYS A 1 165 ? -12.935 -13.164 -9.415 1.00 54.97 165 LYS A C 1
ATOM 1296 O O . LYS A 1 165 ? -13.639 -13.337 -8.425 1.00 54.97 165 LYS A O 1
ATOM 1301 N N . ASP A 1 166 ? -12.420 -14.172 -10.117 1.00 45.34 166 ASP A N 1
ATOM 1302 C CA . ASP A 1 166 ? -12.708 -15.582 -9.846 1.00 45.34 166 ASP A CA 1
ATOM 1303 C C . ASP A 1 166 ? -11.621 -16.200 -8.954 1.00 45.34 166 ASP A C 1
ATOM 1305 O O . ASP A 1 166 ? -10.702 -16.859 -9.428 1.00 45.34 166 ASP A O 1
ATOM 1309 N N . ILE A 1 167 ? -11.728 -15.987 -7.640 1.00 45.59 167 ILE A N 1
ATOM 1310 C CA . ILE A 1 167 ? -10.890 -16.658 -6.623 1.00 45.59 167 ILE A CA 1
ATOM 1311 C C . ILE A 1 167 ? -11.369 -18.117 -6.384 1.00 45.59 167 ILE A C 1
ATOM 1313 O O . ILE A 1 167 ? -10.788 -18.850 -5.596 1.00 45.59 167 ILE A O 1
ATOM 1317 N N . THR A 1 168 ? -12.416 -18.579 -7.080 1.00 38.19 168 THR A N 1
ATOM 1318 C CA . THR A 1 168 ? -13.043 -19.903 -6.874 1.00 38.19 168 THR A CA 1
ATOM 1319 C C . THR A 1 168 ? -12.629 -21.011 -7.851 1.00 38.19 168 THR A C 1
ATOM 1321 O O . THR A 1 168 ? -13.191 -22.096 -7.760 1.00 38.19 168 THR A O 1
ATOM 1324 N N . ASN A 1 169 ? -11.675 -20.796 -8.764 1.00 36.38 169 ASN A N 1
ATOM 1325 C CA . ASN A 1 169 ? -11.181 -21.861 -9.653 1.00 36.38 169 ASN A CA 1
ATOM 1326 C C . ASN A 1 169 ? -9.699 -22.154 -9.367 1.00 36.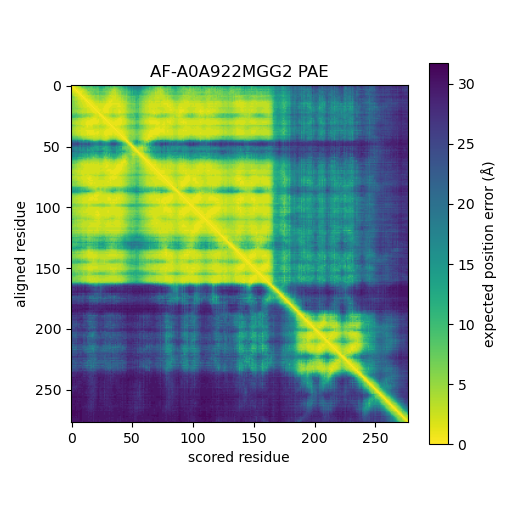38 169 ASN A C 1
ATOM 1328 O O . ASN A 1 169 ? -8.840 -21.312 -9.612 1.00 36.38 169 ASN A O 1
ATOM 1332 N N . GLU A 1 170 ? -9.421 -23.350 -8.847 1.00 42.03 170 GLU A N 1
ATOM 1333 C CA . GLU A 1 170 ? -8.151 -23.774 -8.233 1.00 42.03 170 GLU A CA 1
ATOM 1334 C C . GLU A 1 170 ? -6.948 -24.018 -9.174 1.00 42.03 170 GLU A C 1
ATOM 1336 O O . GLU A 1 170 ? -5.990 -24.652 -8.754 1.00 42.03 170 GLU A O 1
ATOM 1341 N N . ASP A 1 171 ? -6.899 -23.495 -10.404 1.00 40.03 171 ASP A N 1
ATOM 1342 C CA . ASP A 1 171 ? -5.838 -23.892 -11.361 1.00 40.03 171 ASP A CA 1
ATOM 1343 C C . ASP A 1 171 ? -4.945 -22.752 -11.902 1.00 40.03 171 ASP A C 1
ATOM 1345 O O . ASP A 1 171 ? -4.302 -22.891 -12.944 1.00 40.03 171 ASP A O 1
ATOM 1349 N N . GLY A 1 172 ? -4.822 -21.619 -11.203 1.00 43.84 172 GLY A N 1
ATOM 1350 C CA . GLY A 1 172 ? -3.811 -20.613 -11.563 1.00 43.84 172 GLY A CA 1
ATOM 1351 C C . GLY A 1 172 ? -3.630 -19.504 -10.534 1.00 43.84 172 GLY A C 1
ATOM 1352 O O . GLY A 1 172 ? -4.607 -19.044 -9.952 1.00 43.84 172 GLY A O 1
ATOM 1353 N N . ASP A 1 173 ? -2.385 -19.054 -10.338 1.00 45.84 173 ASP A N 1
ATOM 1354 C CA . ASP A 1 173 ? -2.038 -17.972 -9.408 1.00 45.84 173 ASP A CA 1
ATOM 1355 C C . ASP A 1 173 ? -2.840 -16.688 -9.760 1.00 45.84 173 ASP A C 1
ATOM 1357 O O . ASP A 1 173 ? -2.633 -16.090 -10.829 1.00 45.84 173 ASP A O 1
ATOM 1361 N N . PRO A 1 174 ? -3.815 -16.262 -8.928 1.00 48.06 174 PRO A N 1
ATOM 1362 C CA . PRO A 1 174 ? -4.738 -15.170 -9.254 1.00 48.06 174 PRO A CA 1
ATOM 1363 C C . PRO A 1 174 ? -4.073 -13.790 -9.332 1.00 48.06 174 PRO A C 1
ATOM 1365 O O . PRO A 1 174 ? -4.728 -12.827 -9.741 1.00 48.06 174 PRO A O 1
ATOM 1368 N N . LEU A 1 175 ? -2.804 -13.688 -8.925 1.00 53.31 175 LEU A N 1
ATOM 1369 C CA . LEU A 1 175 ? -2.080 -12.433 -8.724 1.00 53.31 175 LEU A CA 1
ATOM 1370 C C . LEU A 1 175 ? -0.770 -12.351 -9.510 1.00 53.31 175 LEU A C 1
ATOM 1372 O O . LEU A 1 175 ? 0.045 -11.474 -9.224 1.00 53.31 175 LEU A O 1
ATOM 1376 N N . GLU A 1 176 ? -0.551 -13.227 -10.489 1.00 45.19 176 GLU A N 1
ATOM 1377 C CA . GLU A 1 176 ? 0.645 -13.166 -11.324 1.00 45.19 176 GLU A CA 1
ATOM 1378 C C . GLU A 1 176 ? 0.676 -11.830 -12.097 1.00 45.19 176 GLU A C 1
ATOM 1380 O O . GLU A 1 176 ? -0.147 -11.579 -12.987 1.00 45.19 176 GLU A O 1
ATOM 1385 N N . ALA A 1 177 ? 1.618 -10.939 -11.755 1.00 41.72 177 ALA A N 1
ATOM 1386 C CA . ALA A 1 177 ? 1.909 -9.782 -12.585 1.00 41.72 177 ALA A CA 1
ATOM 1387 C C . ALA A 1 177 ? 2.641 -10.307 -13.807 1.00 41.72 177 ALA A C 1
ATOM 1389 O O . ALA A 1 177 ? 3.858 -10.474 -13.790 1.00 41.72 177 ALA A O 1
ATOM 1390 N N . LYS A 1 178 ? 1.918 -10.550 -14.894 1.00 35.84 178 LYS A N 1
ATOM 1391 C CA . LYS A 1 178 ? 2.599 -10.610 -16.178 1.00 35.84 178 LYS A CA 1
ATOM 1392 C C . LYS A 1 178 ? 3.051 -9.184 -16.509 1.00 35.84 178 LYS A C 1
ATOM 1394 O O . LYS A 1 178 ? 2.176 -8.333 -16.708 1.00 35.84 178 LYS A O 1
ATOM 1399 N N . PRO A 1 179 ? 4.363 -8.873 -16.603 1.00 37.97 179 PRO A N 1
ATOM 1400 C CA . PRO A 1 179 ? 4.754 -7.777 -17.476 1.00 37.97 179 PRO A CA 1
ATOM 1401 C C . PRO A 1 179 ? 4.118 -8.103 -18.826 1.00 37.97 179 PRO A C 1
ATOM 1403 O O . PRO A 1 179 ? 4.236 -9.236 -19.295 1.00 37.97 179 PRO A O 1
ATOM 1406 N N . LEU A 1 180 ? 3.321 -7.182 -19.374 1.00 37.00 180 LEU A N 1
ATOM 1407 C CA . LEU A 1 180 ? 2.611 -7.446 -20.623 1.00 37.00 180 LEU A CA 1
ATOM 1408 C C . LEU A 1 180 ? 3.612 -7.997 -21.640 1.00 37.00 180 LEU A C 1
ATOM 1410 O O . LEU A 1 180 ? 4.594 -7.319 -21.947 1.00 37.00 180 LEU A O 1
ATOM 1414 N N . ASP A 1 181 ? 3.361 -9.233 -22.097 1.00 30.84 181 ASP A N 1
ATOM 1415 C CA . ASP A 1 181 ? 4.187 -9.924 -23.080 1.00 30.84 181 ASP A CA 1
ATOM 1416 C C . ASP A 1 181 ? 4.539 -8.933 -24.191 1.00 30.84 181 ASP A C 1
ATOM 1418 O O . ASP A 1 181 ? 3.666 -8.284 -24.781 1.00 30.84 181 ASP A O 1
ATOM 1422 N N . SER A 1 182 ? 5.835 -8.848 -24.477 1.00 29.45 182 SER A N 1
ATOM 1423 C CA . SER A 1 182 ? 6.524 -7.976 -25.436 1.00 29.45 182 SER A CA 1
ATOM 1424 C C . SER A 1 182 ? 6.020 -8.053 -26.889 1.00 29.45 182 SER A C 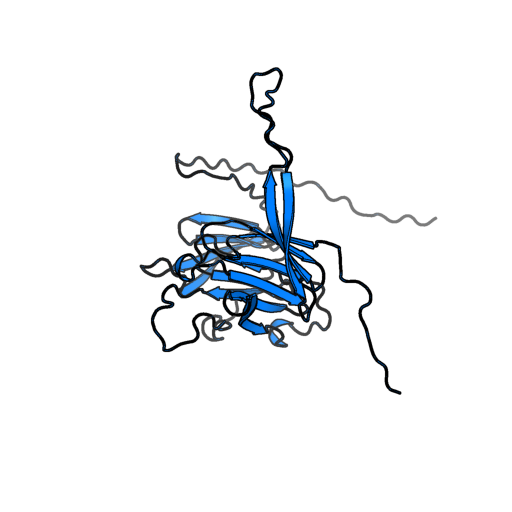1
ATOM 1426 O O . SER A 1 182 ? 6.623 -7.478 -27.789 1.00 29.45 182 SER A O 1
ATOM 1428 N N . LYS A 1 183 ? 4.896 -8.733 -27.134 1.00 30.20 183 LYS A N 1
ATOM 1429 C CA . LYS A 1 183 ? 4.193 -8.813 -28.417 1.00 30.20 183 LYS A CA 1
ATOM 1430 C C . LYS A 1 183 ? 2.925 -7.955 -28.500 1.00 30.20 183 LYS A C 1
ATOM 1432 O O . LYS A 1 183 ? 2.457 -7.737 -29.611 1.00 30.20 183 LYS A O 1
ATOM 1437 N N . LEU A 1 184 ? 2.376 -7.452 -27.384 1.00 35.00 184 LEU A N 1
ATOM 1438 C CA . LEU A 1 184 ? 1.259 -6.481 -27.411 1.00 35.00 184 LEU A CA 1
ATOM 1439 C C . LEU A 1 184 ? 1.732 -5.022 -27.280 1.00 35.00 184 LEU A C 1
ATOM 1441 O O . LEU A 1 184 ? 0.971 -4.094 -27.533 1.00 35.00 184 LEU A O 1
ATOM 1445 N N . ALA A 1 185 ? 3.000 -4.818 -26.921 1.00 32.56 185 ALA A N 1
ATOM 1446 C CA . ALA A 1 185 ? 3.645 -3.516 -26.881 1.00 32.56 185 ALA A CA 1
ATOM 1447 C C . ALA A 1 185 ? 4.802 -3.490 -27.881 1.00 32.56 185 ALA A C 1
ATOM 1449 O O . ALA A 1 185 ? 5.973 -3.505 -27.502 1.00 32.56 185 ALA A O 1
ATOM 1450 N N . GLU A 1 186 ? 4.476 -3.395 -29.168 1.00 29.75 186 GLU A N 1
ATOM 1451 C CA . GLU A 1 186 ? 5.390 -2.756 -30.111 1.00 29.75 186 GLU A CA 1
ATOM 1452 C C . GLU A 1 186 ? 5.473 -1.266 -29.714 1.00 29.75 186 GLU A C 1
ATOM 1454 O O . GLU A 1 186 ? 4.713 -0.413 -30.158 1.00 29.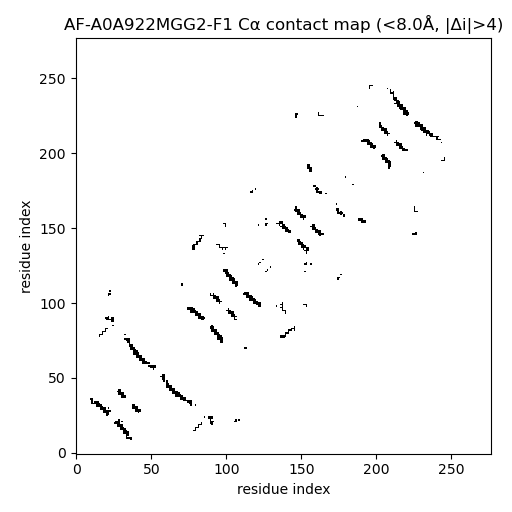75 186 GLU A O 1
ATOM 1459 N N . GLY A 1 187 ? 6.327 -1.003 -28.720 1.00 32.41 187 GLY A N 1
ATOM 1460 C CA . GLY A 1 187 ? 6.928 0.281 -28.375 1.00 32.41 187 GLY A CA 1
ATOM 1461 C C . GLY A 1 187 ? 6.004 1.480 -28.167 1.00 32.41 187 GLY A C 1
ATOM 1462 O O . GLY A 1 187 ? 6.062 2.431 -28.940 1.00 32.41 187 GLY A O 1
ATOM 1463 N N . VAL A 1 188 ? 5.299 1.546 -27.034 1.00 38.47 188 VAL A N 1
ATOM 1464 C CA . VAL A 1 188 ? 4.836 2.835 -26.490 1.00 38.47 188 VAL A CA 1
ATOM 1465 C C . VAL A 1 188 ? 5.508 3.074 -25.133 1.00 38.47 188 VAL A C 1
ATOM 1467 O O . VAL A 1 188 ? 4.931 2.899 -24.064 1.00 38.47 188 VAL A O 1
ATOM 1470 N N . CYS A 1 189 ? 6.793 3.442 -25.179 1.00 42.25 189 CYS A N 1
ATOM 1471 C CA . CYS A 1 189 ? 7.528 3.972 -24.029 1.00 42.25 189 CYS A CA 1
ATOM 1472 C C . CYS A 1 189 ? 7.132 5.444 -23.847 1.00 42.25 189 CYS A C 1
ATOM 1474 O O . CYS A 1 189 ? 7.637 6.324 -24.544 1.00 42.25 189 CYS A O 1
ATOM 1476 N N . ILE A 1 190 ? 6.187 5.713 -22.946 1.00 54.25 190 ILE A N 1
ATOM 1477 C CA . ILE A 1 190 ? 5.713 7.070 -22.669 1.00 54.25 190 ILE A CA 1
ATOM 1478 C C . ILE A 1 190 ? 6.331 7.583 -21.374 1.00 54.25 190 ILE A C 1
ATOM 1480 O O . ILE A 1 190 ? 6.106 7.036 -20.303 1.00 54.25 190 ILE A O 1
ATOM 1484 N N . THR A 1 191 ? 7.059 8.694 -21.463 1.00 53.69 191 THR A N 1
ATOM 1485 C CA . THR A 1 191 ? 7.521 9.424 -20.277 1.00 53.69 191 THR A CA 1
ATOM 1486 C C . THR A 1 191 ? 6.359 10.236 -19.702 1.00 53.69 191 THR A C 1
ATOM 1488 O O . THR A 1 191 ? 5.872 11.167 -20.344 1.00 53.69 191 THR A O 1
ATOM 1491 N N . LEU A 1 192 ? 5.908 9.875 -18.498 1.00 59.38 192 LEU A N 1
ATOM 1492 C CA . LEU A 1 192 ? 4.750 10.473 -17.817 1.00 59.38 192 LEU A CA 1
ATOM 1493 C C . LEU A 1 192 ? 5.098 11.710 -16.970 1.00 59.38 192 LEU A C 1
ATOM 1495 O O . LEU A 1 192 ? 4.244 12.211 -16.234 1.00 59.38 192 LEU A O 1
ATOM 1499 N N . ASP A 1 193 ? 6.324 12.225 -17.067 1.00 50.44 193 ASP A N 1
ATOM 1500 C CA . ASP A 1 193 ? 6.746 13.420 -16.337 1.00 50.44 193 ASP A CA 1
ATOM 1501 C C . ASP A 1 193 ? 5.843 14.610 -16.675 1.00 50.44 193 ASP A C 1
ATOM 1503 O O . ASP A 1 193 ? 5.741 15.018 -17.833 1.00 50.44 193 ASP A O 1
ATOM 1507 N N . GLY A 1 194 ? 5.181 15.174 -15.661 1.00 51.69 194 GLY A N 1
ATOM 1508 C CA . GLY A 1 194 ? 4.244 16.289 -15.834 1.00 51.69 194 GLY A CA 1
ATOM 1509 C C . GLY A 1 194 ? 2.991 15.933 -16.638 1.00 51.69 194 GLY A C 1
ATOM 1510 O O . GLY A 1 194 ? 2.387 16.825 -17.233 1.00 51.69 194 GLY A O 1
ATOM 1511 N N . SER A 1 195 ? 2.629 14.647 -16.697 1.00 66.50 195 SER A N 1
ATOM 1512 C CA . SER A 1 195 ? 1.399 14.209 -17.347 1.00 66.50 195 SER A CA 1
ATOM 1513 C C . SER A 1 195 ? 0.155 14.538 -16.519 1.00 66.50 195 SER A C 1
ATOM 1515 O O . SER A 1 195 ? 0.187 14.533 -15.287 1.00 66.50 195 SER A O 1
ATOM 1517 N N . CYS A 1 196 ? -0.952 14.834 -17.197 1.00 64.94 196 CYS A N 1
ATOM 1518 C CA . CYS A 1 196 ? -2.266 14.979 -16.579 1.00 64.94 196 CYS A CA 1
ATOM 1519 C C . CYS A 1 196 ? -3.254 14.000 -17.213 1.00 64.94 196 CYS A C 1
ATOM 1521 O O . CYS A 1 196 ? -3.107 13.610 -18.372 1.00 64.94 196 CYS A O 1
ATOM 1523 N N . VAL A 1 197 ? -4.247 13.578 -16.433 1.00 72.62 197 VAL A N 1
ATOM 1524 C CA . VAL A 1 197 ? -5.229 12.580 -16.855 1.00 72.62 197 VAL A CA 1
ATOM 1525 C C . VAL A 1 197 ? -6.646 13.109 -16.667 1.00 72.62 197 VAL A C 1
ATOM 1527 O O . VAL A 1 197 ? -6.943 13.749 -15.658 1.00 72.62 197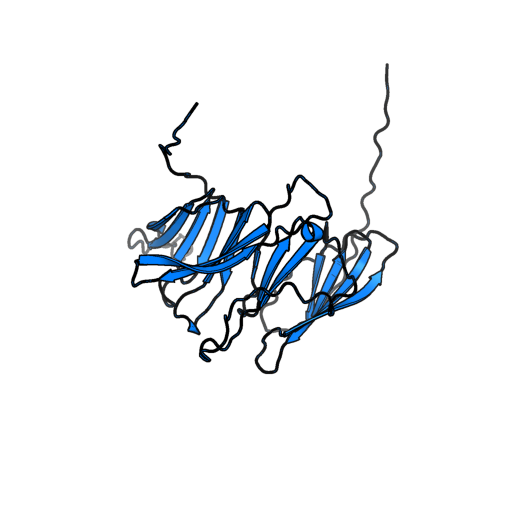 VAL A O 1
ATOM 1530 N N . ALA A 1 198 ? -7.516 12.841 -17.636 1.00 75.25 198 ALA A N 1
ATOM 1531 C CA . ALA A 1 198 ? -8.936 13.174 -17.596 1.00 75.25 198 ALA A CA 1
ATOM 1532 C C . ALA A 1 198 ? -9.779 11.956 -17.984 1.00 75.25 198 ALA A C 1
ATOM 1534 O O . ALA A 1 198 ? -9.453 11.255 -18.938 1.00 75.25 198 ALA A O 1
ATOM 1535 N N . GLY A 1 199 ? -10.880 11.707 -17.274 1.00 66.44 199 GLY A N 1
ATOM 1536 C CA . GLY A 1 199 ? -11.837 10.672 -17.666 1.00 66.44 199 GLY A CA 1
ATOM 1537 C C . GLY A 1 199 ? -12.633 11.098 -18.899 1.00 66.44 199 GLY A C 1
ATOM 1538 O O . GLY A 1 199 ? -13.196 12.188 -18.915 1.00 66.44 199 GLY A O 1
ATOM 1539 N N . LEU A 1 200 ? -12.687 10.242 -19.920 1.00 72.56 200 LEU A N 1
ATOM 1540 C CA . LEU A 1 200 ? -13.495 10.447 -21.129 1.00 72.56 200 LEU A CA 1
ATOM 1541 C C . LEU A 1 200 ? -14.797 9.626 -21.129 1.00 72.56 200 LEU A C 1
ATOM 1543 O O . LEU A 1 200 ? -15.595 9.756 -22.053 1.00 72.56 200 LEU A O 1
ATOM 1547 N N . GLY A 1 201 ? -15.012 8.773 -20.124 1.00 66.06 201 GLY A N 1
ATOM 1548 C CA . GLY A 1 201 ? -16.171 7.882 -20.020 1.00 66.06 201 GLY A CA 1
ATOM 1549 C C . GLY A 1 201 ? -15.775 6.481 -19.550 1.00 66.06 201 GLY A C 1
ATOM 1550 O O . GLY A 1 201 ? -14.651 6.275 -19.089 1.00 66.06 201 GLY A O 1
ATOM 1551 N N . GLU A 1 202 ? -16.690 5.514 -19.661 1.00 65.56 202 GLU A N 1
ATOM 1552 C CA . GLU A 1 202 ? -16.477 4.137 -19.192 1.00 65.56 202 GLU A CA 1
ATOM 1553 C C . GLU A 1 202 ? -15.220 3.512 -19.817 1.00 65.56 202 GLU A C 1
ATOM 1555 O O . GLU A 1 202 ? -15.151 3.244 -21.016 1.00 65.56 202 GLU A O 1
ATOM 1560 N N . GLY A 1 203 ? -14.192 3.322 -18.986 1.00 64.88 203 GLY A N 1
ATOM 1561 C CA . GLY A 1 203 ? -12.931 2.696 -19.376 1.00 64.88 203 GLY A CA 1
ATOM 1562 C C . GLY A 1 203 ? -12.024 3.546 -20.267 1.00 64.88 203 GLY A C 1
ATOM 1563 O O . GLY A 1 203 ? -11.009 3.030 -20.710 1.00 64.88 203 GLY A O 1
ATOM 1564 N N . ARG A 1 204 ? -12.320 4.824 -20.540 1.00 70.88 204 ARG A N 1
ATOM 1565 C CA . ARG A 1 204 ? -11.462 5.676 -21.387 1.00 70.88 204 ARG A CA 1
ATOM 1566 C C . ARG A 1 204 ? -10.880 6.843 -20.603 1.00 70.88 204 ARG A C 1
ATOM 1568 O O . ARG A 1 204 ? -11.616 7.609 -19.984 1.00 70.88 204 ARG A O 1
ATOM 1575 N N . LEU A 1 205 ? -9.566 7.014 -20.676 1.00 75.38 205 LEU A N 1
ATOM 1576 C CA . LEU A 1 205 ? -8.827 8.103 -20.043 1.00 75.38 205 LEU A CA 1
ATOM 1577 C C . LEU A 1 205 ? -8.032 8.870 -21.104 1.00 75.38 205 LEU A C 1
ATOM 1579 O O . LEU A 1 205 ? -7.305 8.270 -21.886 1.00 75.38 205 LEU A O 1
ATOM 1583 N N . ALA A 1 206 ? -8.136 10.194 -21.123 1.00 74.69 206 ALA A N 1
ATOM 1584 C CA . ALA A 1 206 ? -7.213 11.052 -21.853 1.00 74.69 206 ALA A CA 1
ATOM 1585 C C . ALA A 1 206 ? -5.967 11.290 -20.998 1.00 74.69 206 ALA A C 1
ATOM 1587 O O . ALA A 1 206 ? -6.082 11.732 -19.859 1.00 74.69 206 ALA A O 1
ATOM 1588 N N . LEU A 1 207 ? -4.790 11.039 -21.553 1.00 74.69 207 LEU A N 1
ATOM 1589 C CA . LEU A 1 207 ? -3.489 11.300 -20.951 1.00 74.69 207 LEU A CA 1
ATOM 1590 C C . LEU A 1 207 ? -2.797 12.394 -21.757 1.00 74.69 207 LEU A C 1
ATOM 1592 O O . LEU A 1 207 ? -2.488 12.197 -22.929 1.00 74.69 207 LEU A O 1
ATOM 1596 N N . SER A 1 208 ? -2.523 13.536 -21.141 1.00 74.50 208 SER A N 1
ATOM 1597 C CA . SER A 1 208 ? -1.634 14.542 -21.717 1.00 74.50 208 SER A CA 1
ATOM 1598 C C . SER A 1 208 ? -0.250 14.388 -21.132 1.00 74.50 208 SER A C 1
ATOM 1600 O O . SER A 1 208 ? -0.111 14.259 -19.923 1.00 74.50 208 SER A O 1
ATOM 1602 N N . LEU A 1 209 ? 0.778 14.466 -21.967 1.00 74.00 209 LEU A N 1
ATOM 1603 C CA . LEU A 1 209 ? 2.175 14.477 -21.540 1.00 74.00 209 LEU A CA 1
ATOM 1604 C C . LEU A 1 209 ? 2.740 15.895 -21.554 1.00 74.00 209 LEU A C 1
ATOM 1606 O O . LEU A 1 209 ? 2.268 16.754 -22.302 1.00 74.00 209 LEU A O 1
ATOM 1610 N N . ARG A 1 210 ? 3.833 16.124 -20.817 1.00 60.31 210 ARG A N 1
ATOM 1611 C CA . ARG A 1 210 ? 4.574 17.399 -20.840 1.00 60.31 210 ARG A CA 1
ATOM 1612 C C . ARG A 1 210 ? 5.024 17.818 -22.243 1.00 60.31 210 ARG A C 1
ATOM 1614 O O . ARG A 1 210 ? 5.120 19.008 -22.517 1.00 60.31 210 ARG A O 1
ATOM 1621 N N . GLY A 1 211 ? 5.267 16.857 -23.135 1.00 65.31 211 GLY A N 1
ATOM 1622 C CA . GLY A 1 211 ? 5.625 17.104 -24.536 1.00 65.31 211 GLY A CA 1
ATOM 1623 C C . GLY A 1 211 ? 4.460 17.511 -25.447 1.00 65.31 211 GLY A C 1
ATOM 1624 O O . GLY A 1 211 ? 4.632 17.492 -26.660 1.00 65.31 211 GLY A O 1
ATOM 1625 N N . GLY A 1 212 ? 3.268 17.797 -24.905 1.00 65.19 212 GLY A N 1
ATOM 1626 C CA . GLY A 1 212 ? 2.078 18.178 -25.679 1.00 65.19 212 GLY A CA 1
ATOM 1627 C C . GLY A 1 212 ? 1.377 17.012 -26.383 1.00 65.19 212 GLY A C 1
ATOM 1628 O O . GLY A 1 212 ? 0.392 17.214 -27.088 1.00 65.19 212 GLY A O 1
ATOM 1629 N N . GLN A 1 213 ? 1.865 15.783 -26.209 1.00 72.19 213 GLN A N 1
ATOM 1630 C CA . GLN A 1 213 ? 1.245 14.587 -26.771 1.00 72.19 213 GLN A CA 1
ATOM 1631 C C . GLN A 1 213 ? 0.013 14.198 -25.951 1.00 72.19 213 GLN A C 1
ATOM 1633 O O . GLN A 1 213 ? 0.080 14.149 -24.722 1.00 72.19 213 GLN A O 1
ATOM 1638 N N . LEU A 1 214 ? -1.085 13.903 -26.643 1.00 75.75 214 LEU A N 1
ATOM 1639 C CA . LEU A 1 214 ? -2.334 13.431 -26.062 1.00 75.75 214 LEU A CA 1
ATOM 1640 C C . LEU A 1 214 ? -2.549 11.972 -26.461 1.00 75.75 214 LEU A C 1
ATOM 1642 O O . LEU A 1 214 ? -2.531 11.636 -27.648 1.00 75.75 214 LEU A O 1
ATOM 1646 N N . TYR A 1 215 ? -2.791 11.124 -25.472 1.00 74.00 215 TYR A N 1
ATOM 1647 C CA . TYR A 1 215 ? -3.127 9.719 -25.641 1.00 74.00 215 TYR A CA 1
ATOM 1648 C C . TYR A 1 215 ? -4.518 9.443 -25.084 1.00 74.00 215 TYR A C 1
ATOM 1650 O O . TYR A 1 215 ? -4.957 10.090 -24.137 1.00 74.00 215 TYR A O 1
ATOM 1658 N N . VAL A 1 216 ? -5.204 8.467 -25.657 1.00 77.00 216 VAL A N 1
ATOM 1659 C CA . VAL A 1 216 ? -6.428 7.893 -25.113 1.00 77.00 216 VAL A CA 1
ATOM 1660 C C . VAL A 1 216 ? -6.094 6.479 -24.665 1.00 77.00 216 VAL A C 1
ATOM 1662 O O . VAL A 1 216 ? -5.807 5.604 -25.475 1.00 77.00 216 VAL A O 1
ATOM 1665 N N . LEU A 1 217 ? -6.103 6.277 -23.354 1.00 72.50 217 LEU A N 1
ATOM 1666 C CA . LEU A 1 217 ? -6.013 4.975 -22.720 1.00 72.50 217 LEU A CA 1
ATOM 1667 C C . LEU A 1 217 ? -7.421 4.381 -22.647 1.00 72.50 217 LEU A C 1
ATOM 1669 O O . LEU A 1 217 ? -8.254 4.848 -21.873 1.00 72.50 217 LEU A O 1
ATOM 1673 N N . THR A 1 218 ? -7.682 3.356 -23.445 1.00 74.75 218 THR A N 1
ATOM 1674 C CA . THR A 1 218 ? -8.923 2.581 -23.430 1.00 74.75 218 THR A CA 1
ATOM 1675 C C . THR A 1 218 ? -8.683 1.272 -22.690 1.00 74.75 218 THR A C 1
ATOM 1677 O O . THR A 1 218 ? -8.024 0.376 -23.202 1.00 74.75 218 THR A O 1
ATOM 1680 N N . LEU A 1 219 ? -9.227 1.144 -21.488 1.00 68.94 219 LEU A N 1
ATOM 1681 C CA . LEU A 1 219 ? -9.295 -0.096 -20.727 1.00 68.94 219 LEU A CA 1
ATOM 1682 C C . LEU A 1 219 ? -10.348 -1.009 -21.367 1.00 68.94 219 LEU A C 1
ATOM 1684 O O . LEU A 1 219 ? -11.536 -0.686 -21.387 1.00 68.94 219 LEU A O 1
ATOM 1688 N N . LEU A 1 220 ? -9.917 -2.156 -21.883 1.00 67.94 220 LEU A N 1
ATOM 1689 C CA . LEU A 1 220 ? -10.809 -3.197 -22.374 1.00 67.94 220 LEU A CA 1
ATOM 1690 C C . LEU A 1 220 ? -11.222 -4.083 -21.203 1.00 67.94 220 LEU A C 1
ATOM 1692 O O . LEU A 1 220 ? -10.486 -4.975 -20.771 1.00 67.94 220 LEU A O 1
ATOM 1696 N N . ALA A 1 221 ? -12.410 -3.800 -20.679 1.00 63.22 221 ALA A N 1
ATOM 1697 C CA . ALA A 1 221 ? -13.047 -4.618 -19.666 1.00 63.22 221 ALA A CA 1
ATOM 1698 C C . ALA A 1 221 ? -13.925 -5.703 -20.308 1.00 63.22 221 ALA A C 1
ATOM 1700 O O . ALA A 1 221 ? -14.533 -5.480 -21.354 1.00 63.22 221 ALA A O 1
ATOM 1701 N N . ASP A 1 222 ? -13.996 -6.880 -19.692 1.00 65.19 222 ASP A N 1
ATOM 1702 C CA . ASP A 1 222 ? -14.939 -7.921 -20.103 1.00 65.19 222 ASP A CA 1
ATOM 1703 C C . ASP A 1 222 ? -16.370 -7.661 -19.610 1.00 65.19 222 ASP A C 1
ATOM 1705 O O . ASP A 1 222 ? -16.653 -6.676 -18.924 1.00 65.19 222 ASP A O 1
ATOM 1709 N N . SER A 1 223 ? -17.292 -8.569 -19.946 1.00 53.78 223 SER A N 1
ATOM 1710 C CA . SER A 1 223 ? -18.698 -8.511 -19.522 1.00 53.78 223 SER A CA 1
ATOM 1711 C C . SER A 1 223 ? -18.885 -8.508 -17.998 1.00 53.78 223 SER A C 1
ATOM 1713 O O . SER A 1 223 ? -19.973 -8.191 -17.525 1.00 53.78 223 SER A O 1
ATOM 1715 N N . VAL A 1 224 ? -17.836 -8.828 -17.228 1.00 52.75 224 VAL A N 1
ATOM 1716 C CA . VAL A 1 224 ? -17.813 -8.843 -15.755 1.00 52.75 224 VAL A CA 1
ATOM 1717 C C . VAL A 1 224 ? -17.046 -7.631 -15.191 1.00 52.75 224 VAL A C 1
ATOM 1719 O O . VAL A 1 224 ? -16.745 -7.555 -13.995 1.00 52.75 224 VAL A O 1
ATOM 1722 N N . ARG A 1 225 ? -16.751 -6.634 -16.037 1.00 56.41 225 ARG A N 1
ATOM 1723 C CA . ARG A 1 225 ? -15.993 -5.420 -15.699 1.00 56.41 225 ARG A CA 1
ATOM 1724 C C . ARG A 1 225 ? -14.594 -5.728 -15.154 1.00 56.41 225 ARG A C 1
ATOM 1726 O O . ARG A 1 225 ? -14.162 -5.083 -14.203 1.00 56.41 225 ARG A O 1
ATOM 1733 N N . THR A 1 226 ? -13.899 -6.719 -15.697 1.00 52.09 226 THR A N 1
ATOM 1734 C CA . THR A 1 226 ? -12.492 -7.012 -15.372 1.00 52.09 226 THR A CA 1
ATOM 1735 C C . THR A 1 226 ? -11.617 -6.526 -16.519 1.00 52.09 226 THR A C 1
ATOM 1737 O O . THR A 1 226 ? -11.889 -6.868 -17.669 1.00 52.09 226 THR A O 1
ATOM 1740 N N . VAL A 1 227 ? -10.589 -5.712 -16.247 1.00 54.38 227 VAL A N 1
ATOM 1741 C CA . VAL A 1 227 ? -9.701 -5.186 -17.300 1.00 54.38 227 VAL A CA 1
ATOM 1742 C C . VAL A 1 227 ? -8.808 -6.318 -17.805 1.00 54.38 227 VAL A C 1
ATOM 1744 O O . VAL A 1 227 ? -7.939 -6.793 -17.079 1.00 54.38 227 VAL A O 1
ATOM 1747 N N . ARG A 1 228 ? -9.028 -6.760 -19.046 1.00 56.75 228 ARG A N 1
ATOM 1748 C CA . ARG A 1 228 ? -8.226 -7.818 -19.688 1.00 56.75 228 ARG A CA 1
ATOM 1749 C C . ARG A 1 228 ? -7.004 -7.264 -20.396 1.00 56.75 228 ARG A C 1
ATOM 1751 O O . ARG A 1 228 ? -5.959 -7.903 -20.440 1.00 56.75 228 ARG A O 1
ATOM 1758 N N . SER A 1 229 ? -7.158 -6.085 -20.975 1.00 56.12 229 SER A N 1
ATOM 1759 C CA . SER A 1 229 ? -6.119 -5.386 -21.715 1.00 56.12 229 SER A CA 1
ATOM 1760 C C . SER A 1 229 ? -6.434 -3.897 -21.733 1.00 56.12 229 SER A C 1
ATOM 1762 O O . SER A 1 229 ? -7.505 -3.457 -21.311 1.00 56.12 229 SER A O 1
ATOM 1764 N N . PHE A 1 230 ? -5.493 -3.097 -22.208 1.00 63.09 230 PHE A N 1
ATOM 1765 C CA . PHE A 1 230 ? -5.737 -1.696 -22.489 1.00 63.09 230 PHE A CA 1
ATOM 1766 C C . PHE A 1 230 ? -5.081 -1.325 -23.814 1.00 63.09 230 PHE A C 1
ATOM 1768 O O . PHE A 1 230 ? -4.019 -1.842 -24.153 1.00 63.09 230 PHE A O 1
ATOM 1775 N N . HIS A 1 231 ? -5.720 -0.432 -24.557 1.00 69.62 231 HIS A N 1
ATOM 1776 C CA . HIS A 1 231 ? -5.149 0.204 -25.735 1.00 69.62 231 HIS A CA 1
ATOM 1777 C C . HIS A 1 231 ? -4.729 1.614 -25.379 1.00 69.62 231 HIS A C 1
ATOM 1779 O O . HIS A 1 231 ? -5.449 2.317 -24.673 1.00 69.62 231 HIS A O 1
ATOM 1785 N N . LEU A 1 232 ? -3.561 2.019 -25.855 1.00 71.38 232 LEU A N 1
ATOM 1786 C CA . LEU A 1 232 ? -3.050 3.359 -25.649 1.00 71.38 232 LEU A CA 1
ATOM 1787 C C . LEU A 1 232 ? -2.817 4.005 -27.004 1.00 71.38 232 LEU A C 1
ATOM 1789 O O . LEU A 1 232 ? -1.764 3.838 -27.614 1.00 71.38 232 LEU A O 1
ATOM 1793 N N . ASP A 1 233 ? -3.817 4.745 -27.461 1.00 73.75 233 ASP A N 1
ATOM 1794 C CA . ASP A 1 233 ? -3.815 5.338 -28.789 1.00 73.75 233 ASP A CA 1
ATOM 1795 C C . ASP A 1 233 ? -3.360 6.788 -28.701 1.00 73.75 233 ASP A C 1
ATOM 1797 O O . ASP A 1 233 ? -3.900 7.580 -27.926 1.00 73.75 233 ASP A O 1
ATOM 1801 N N . ARG A 1 234 ? -2.370 7.181 -29.504 1.00 75.12 234 ARG A N 1
ATOM 1802 C CA . ARG A 1 234 ? -2.002 8.595 -29.624 1.00 75.12 234 ARG A CA 1
ATOM 1803 C C . ARG A 1 234 ? -3.113 9.324 -30.377 1.00 75.12 234 ARG A C 1
ATOM 1805 O O . ARG A 1 234 ? -3.234 9.186 -31.588 1.00 75.12 234 ARG A O 1
ATOM 1812 N N . ALA A 1 235 ? -3.901 10.118 -29.662 1.00 77.06 235 ALA A N 1
ATOM 1813 C CA . ALA A 1 235 ? -5.027 10.847 -30.235 1.00 77.06 235 ALA A CA 1
ATOM 1814 C C . ALA A 1 235 ? -4.591 12.143 -30.926 1.00 77.06 235 ALA A C 1
ATOM 1816 O O . ALA A 1 235 ? -5.158 12.520 -31.948 1.00 77.06 235 ALA A O 1
ATOM 1817 N N . ALA A 1 236 ? -3.588 12.834 -30.379 1.00 72.38 236 ALA A N 1
ATOM 1818 C CA . ALA A 1 236 ? -3.080 14.075 -30.954 1.00 72.38 236 ALA A CA 1
ATOM 1819 C C . ALA A 1 236 ? -1.677 14.418 -30.436 1.00 72.38 236 ALA A C 1
ATOM 1821 O O . ALA A 1 236 ? -1.140 13.796 -29.516 1.00 72.38 236 ALA A O 1
ATOM 1822 N N . ALA A 1 237 ? -1.071 15.447 -31.019 1.00 64.56 237 ALA A N 1
ATOM 1823 C CA . ALA A 1 237 ? 0.042 16.153 -30.405 1.00 64.56 237 ALA A CA 1
ATOM 1824 C C . ALA A 1 237 ? -0.096 17.652 -30.654 1.00 64.56 237 ALA A C 1
ATOM 1826 O O . ALA A 1 237 ? -0.274 18.086 -31.789 1.00 64.56 237 ALA A O 1
ATOM 1827 N N . SER A 1 238 ? -0.025 18.427 -29.580 1.00 58.91 238 SER A N 1
ATOM 1828 C CA . SER A 1 238 ? 0.068 19.879 -29.622 1.00 58.91 238 SER A CA 1
ATOM 1829 C C . SER A 1 238 ? 1.526 20.296 -29.814 1.00 58.91 238 SER A C 1
ATOM 1831 O O . SER A 1 238 ? 2.424 19.739 -29.184 1.00 58.91 238 SER A O 1
ATOM 1833 N N . VAL A 1 239 ? 1.759 21.297 -30.667 1.00 49.78 239 VAL A N 1
ATOM 1834 C CA . VAL A 1 239 ? 3.078 21.933 -30.877 1.00 49.78 239 VAL A CA 1
ATOM 1835 C C . VAL A 1 239 ? 3.403 22.926 -29.749 1.00 49.78 239 VAL A C 1
ATOM 1837 O O . VAL A 1 239 ? 4.554 23.307 -29.554 1.00 49.78 239 VAL A O 1
ATOM 1840 N N . LEU A 1 240 ? 2.399 23.324 -28.965 1.00 47.00 240 LEU A N 1
ATOM 1841 C CA . LEU A 1 240 ? 2.554 24.205 -27.813 1.00 47.00 240 LEU A CA 1
ATOM 1842 C C . LEU A 1 240 ? 2.529 23.359 -26.537 1.00 47.00 240 LEU A C 1
ATOM 1844 O O . LEU A 1 240 ? 1.573 22.615 -26.307 1.00 47.00 240 LEU A O 1
ATOM 1848 N N . THR A 1 241 ? 3.563 23.486 -25.699 1.00 40.88 241 THR A N 1
ATOM 1849 C CA . THR A 1 241 ? 3.614 22.930 -24.337 1.00 40.88 241 THR A CA 1
ATOM 1850 C C . THR A 1 241 ? 2.545 23.599 -23.476 1.00 40.88 241 THR A C 1
ATOM 1852 O O . THR A 1 241 ? 2.818 24.542 -22.736 1.00 40.88 241 THR A O 1
ATOM 1855 N N . THR A 1 242 ? 1.299 23.163 -23.606 1.00 39.91 242 THR A N 1
ATOM 1856 C CA . THR A 1 242 ? 0.198 23.636 -22.774 1.00 39.91 242 THR A CA 1
ATOM 1857 C C . THR A 1 242 ? 0.108 22.742 -21.550 1.00 39.91 242 THR A C 1
ATOM 1859 O O . THR A 1 242 ? -0.196 21.555 -21.655 1.00 39.91 242 THR A O 1
ATOM 1862 N N . CYS A 1 243 ? 0.378 23.316 -20.380 1.00 37.88 243 CYS A N 1
ATOM 1863 C CA . CYS A 1 243 ? 0.005 22.740 -19.099 1.00 37.88 243 CYS A CA 1
ATOM 1864 C C . CYS A 1 243 ? -1.527 22.648 -19.038 1.00 37.88 243 CYS A C 1
ATOM 1866 O O . CYS A 1 243 ? -2.215 23.610 -18.706 1.00 37.88 243 CYS A O 1
ATOM 1868 N N . VAL A 1 244 ? -2.082 21.497 -19.417 1.00 39.19 244 VAL A N 1
ATOM 1869 C CA . VAL A 1 244 ? -3.503 21.217 -19.208 1.00 39.19 244 VAL A CA 1
ATOM 1870 C C . VAL A 1 244 ? -3.696 20.985 -17.710 1.00 39.19 244 VAL A C 1
ATOM 1872 O O . VAL A 1 244 ? -3.446 19.902 -17.188 1.00 39.19 244 VAL A O 1
ATOM 1875 N N . SER A 1 245 ? -4.092 22.033 -16.996 1.00 36.38 245 SER A N 1
ATOM 1876 C CA . SER A 1 245 ? -4.531 21.948 -15.604 1.00 36.38 245 SER A CA 1
ATOM 1877 C C . SER A 1 245 ? -5.966 21.432 -15.594 1.00 36.38 245 SER A C 1
ATOM 1879 O O . SER A 1 245 ? -6.893 22.203 -15.831 1.00 36.38 245 SER A O 1
ATOM 1881 N N . LEU A 1 246 ? -6.169 20.136 -15.352 1.00 32.66 246 LEU A N 1
ATOM 1882 C CA . LEU A 1 246 ? -7.509 19.608 -15.110 1.00 32.66 246 LEU A CA 1
ATOM 1883 C C . LEU A 1 246 ? -7.797 19.670 -13.608 1.00 32.66 246 LEU A C 1
ATOM 1885 O O . LEU A 1 246 ? -7.191 18.952 -12.813 1.00 32.66 246 LEU A O 1
ATOM 1889 N N . SER A 1 247 ? -8.709 20.549 -13.211 1.00 30.70 247 SER A N 1
ATOM 1890 C CA . SER A 1 247 ? -9.310 20.519 -11.884 1.00 30.70 247 SER A CA 1
ATOM 1891 C C . SER A 1 247 ? -10.225 19.297 -11.789 1.00 30.70 247 SER A C 1
ATOM 1893 O O . SER A 1 247 ? -11.181 19.162 -12.551 1.00 30.70 247 SER A O 1
ATOM 1895 N N . LEU A 1 248 ? -9.941 18.393 -10.845 1.00 29.75 248 LEU A N 1
ATOM 1896 C CA . LEU A 1 248 ? -10.877 17.335 -10.469 1.00 29.75 248 LEU A CA 1
ATOM 1897 C C . LEU A 1 248 ? -12.116 17.991 -9.841 1.00 29.75 248 LEU A C 1
ATOM 1899 O O . LEU A 1 248 ? -12.115 18.343 -8.662 1.00 29.75 248 LEU A O 1
ATOM 1903 N N . ALA A 1 249 ? -13.182 18.156 -10.619 1.00 28.64 249 ALA A N 1
ATOM 1904 C CA . ALA A 1 249 ? -14.513 18.297 -10.052 1.00 28.64 249 ALA A CA 1
ATOM 1905 C C . ALA A 1 249 ? -14.978 16.894 -9.641 1.00 28.64 249 ALA A C 1
ATOM 1907 O O . ALA A 1 249 ? -15.291 16.058 -10.490 1.00 28.64 249 ALA A O 1
ATOM 1908 N N . TYR A 1 250 ? -14.982 16.629 -8.333 1.00 26.78 250 TYR A N 1
ATOM 1909 C CA . TYR A 1 250 ? -15.686 15.490 -7.747 1.00 26.78 250 TYR A CA 1
ATOM 1910 C C . TYR A 1 250 ? -17.150 15.572 -8.203 1.00 26.78 250 TYR A C 1
ATOM 1912 O O . TYR A 1 250 ? -17.887 16.453 -7.767 1.00 26.78 250 TYR A O 1
ATOM 1920 N N . THR A 1 251 ? -17.560 14.706 -9.127 1.00 29.55 251 THR A N 1
ATOM 1921 C CA . THR A 1 251 ? -18.949 14.626 -9.586 1.00 29.55 251 THR A CA 1
ATOM 1922 C C . THR A 1 251 ? -19.599 13.425 -8.916 1.00 29.55 251 THR A C 1
ATOM 1924 O O . THR A 1 251 ? -19.227 12.276 -9.134 1.00 29.55 251 THR A O 1
ATOM 1927 N N . THR A 1 252 ? -20.542 13.717 -8.024 1.00 29.59 252 THR A N 1
ATOM 1928 C CA . THR A 1 252 ? -21.512 12.756 -7.496 1.00 29.59 252 THR A CA 1
ATOM 1929 C C . THR A 1 252 ? -22.466 12.293 -8.613 1.00 29.59 252 THR A C 1
ATOM 1931 O O . THR A 1 252 ? -22.580 12.969 -9.637 1.00 29.59 252 THR A O 1
ATOM 1934 N N . PRO A 1 253 ? -23.170 11.153 -8.461 1.00 35.69 253 PRO A N 1
ATOM 1935 C CA . PRO A 1 253 ? -23.705 10.390 -9.596 1.00 35.69 253 PRO A CA 1
ATOM 1936 C C . PRO A 1 253 ? -24.967 10.944 -10.289 1.00 35.69 253 PRO A C 1
ATOM 1938 O O . PRO A 1 253 ? -25.641 10.185 -10.979 1.00 35.69 253 PRO A O 1
ATOM 1941 N N . SER A 1 254 ? -25.356 12.213 -10.127 1.00 35.03 254 SER A N 1
ATOM 1942 C CA . SER A 1 254 ? -26.663 12.668 -10.634 1.00 35.03 254 SER A CA 1
ATOM 1943 C C . SER A 1 254 ? -26.726 14.151 -11.026 1.00 35.03 254 SER A C 1
ATOM 1945 O O . SER A 1 254 ? -27.163 14.965 -10.216 1.00 35.03 254 SER A O 1
ATOM 1947 N N . ALA A 1 255 ? -26.328 14.501 -12.259 1.00 28.19 255 ALA A N 1
ATOM 1948 C CA . ALA A 1 255 ? -26.882 15.604 -13.082 1.00 28.19 255 ALA A CA 1
ATOM 1949 C C . ALA A 1 255 ? -26.054 15.831 -14.375 1.00 28.19 255 ALA A C 1
ATOM 1951 O O . ALA A 1 255 ? -24.863 15.516 -14.387 1.00 28.19 255 ALA A O 1
ATOM 1952 N N . PRO A 1 256 ? -26.655 16.358 -15.468 1.00 32.22 256 PRO A N 1
ATOM 1953 C CA . PRO A 1 256 ? -26.054 16.361 -16.802 1.00 32.22 256 PRO A CA 1
ATOM 1954 C C . PRO A 1 256 ? -24.991 17.451 -17.005 1.00 32.22 256 PRO A C 1
ATOM 1956 O O . PRO A 1 256 ? -25.012 18.517 -16.394 1.00 32.22 256 PRO A O 1
ATOM 1959 N N . CYS A 1 257 ? -24.057 17.136 -17.901 1.00 30.09 257 CYS A N 1
ATOM 1960 C CA . CYS A 1 257 ? -22.813 17.840 -18.174 1.00 30.09 257 CYS A CA 1
ATOM 1961 C C . CYS A 1 257 ? -22.982 19.259 -18.742 1.00 30.09 257 CYS A C 1
ATOM 1963 O O . CYS A 1 257 ? -23.638 19.457 -19.761 1.00 30.09 257 CYS A O 1
ATOM 1965 N N . ALA A 1 258 ? -22.223 20.205 -18.187 1.00 26.09 258 ALA A N 1
ATOM 1966 C CA . ALA A 1 258 ? -21.700 21.352 -18.923 1.00 26.09 258 ALA A CA 1
ATOM 1967 C C . ALA A 1 258 ? -20.237 21.561 -18.500 1.00 26.09 258 ALA A C 1
ATOM 1969 O O . ALA A 1 258 ? -19.953 22.083 -17.424 1.00 26.09 258 ALA A O 1
ATOM 1970 N N . ALA A 1 259 ? -19.298 21.082 -19.320 1.00 29.52 259 ALA A N 1
ATOM 1971 C CA . ALA A 1 259 ? -17.873 21.329 -19.134 1.00 29.52 259 ALA A CA 1
ATOM 1972 C C . ALA A 1 259 ? -17.519 22.677 -19.776 1.00 29.52 259 ALA A C 1
ATOM 1974 O O . ALA A 1 259 ? -17.464 22.794 -20.999 1.00 29.52 259 ALA A O 1
ATOM 1975 N N . SER A 1 260 ? -17.291 23.701 -18.957 1.00 25.50 260 SER A N 1
ATOM 1976 C CA . SER A 1 260 ? -16.795 24.997 -19.425 1.00 25.50 260 SER A CA 1
ATOM 1977 C C . SER A 1 260 ? -15.266 24.980 -19.450 1.00 25.50 260 SER A C 1
ATOM 1979 O O . SER A 1 260 ? -14.622 24.889 -18.407 1.00 25.50 260 SER A O 1
ATOM 1981 N N . ILE A 1 261 ? -14.683 25.074 -20.645 1.00 27.12 261 ILE A N 1
ATOM 1982 C CA . ILE A 1 261 ? -13.238 25.223 -20.859 1.00 27.12 261 ILE A CA 1
ATOM 1983 C C . ILE A 1 261 ? -12.852 26.665 -20.509 1.00 27.12 261 ILE A C 1
ATOM 1985 O O . ILE A 1 261 ? -13.320 27.596 -21.158 1.00 27.12 261 ILE A O 1
ATOM 1989 N N . TRP A 1 262 ? -11.986 26.864 -19.513 1.00 25.81 262 TRP A N 1
ATOM 1990 C CA . TRP A 1 262 ? -11.319 28.150 -19.290 1.00 25.81 262 TRP A CA 1
ATOM 1991 C C . TRP A 1 262 ? -9.830 28.022 -19.602 1.00 25.81 262 TRP A C 1
ATOM 1993 O O . TRP A 1 262 ? -9.083 27.334 -18.910 1.00 25.81 262 TRP A O 1
ATOM 2003 N N . THR A 1 263 ? -9.393 28.703 -20.657 1.00 27.09 263 THR A N 1
ATOM 2004 C CA . THR A 1 263 ? -7.980 28.901 -20.986 1.00 27.09 263 THR A CA 1
ATOM 2005 C C . THR A 1 263 ? -7.409 30.007 -20.102 1.00 27.09 263 THR A C 1
ATOM 2007 O O . THR A 1 263 ? -7.781 31.169 -20.255 1.00 27.09 263 THR A O 1
ATOM 2010 N N . ALA A 1 264 ? -6.497 29.676 -19.188 1.00 27.34 264 ALA A N 1
ATOM 2011 C CA . ALA A 1 264 ? -5.678 30.689 -18.524 1.00 27.34 264 ALA A CA 1
ATOM 2012 C C . ALA A 1 264 ? -4.495 31.080 -19.437 1.00 27.34 264 ALA A C 1
ATOM 2014 O O . ALA A 1 264 ? -3.879 30.189 -20.029 1.00 27.34 264 ALA A O 1
ATOM 2015 N N . PRO A 1 265 ? -4.156 32.376 -19.575 1.00 25.31 265 PRO A N 1
ATOM 2016 C CA . PRO A 1 265 ? -3.050 32.803 -20.425 1.00 25.31 265 PRO A CA 1
ATOM 2017 C C . PRO A 1 265 ? -1.685 32.426 -19.812 1.00 25.31 265 PRO A C 1
ATOM 2019 O O . PRO A 1 265 ? -1.555 32.341 -18.585 1.00 25.31 265 PRO A O 1
ATOM 2022 N N . PRO A 1 266 ? -0.650 32.204 -20.646 1.00 29.86 266 PRO A N 1
ATOM 2023 C CA . PRO A 1 266 ? 0.670 31.785 -20.186 1.00 29.86 266 PRO A CA 1
ATOM 2024 C C . PRO A 1 266 ? 1.362 32.909 -19.400 1.00 29.86 266 PRO A C 1
ATOM 2026 O O . PRO A 1 266 ? 1.392 34.060 -19.834 1.00 29.86 266 PRO A O 1
ATOM 2029 N N . ARG A 1 267 ? 1.953 32.579 -18.244 1.00 29.73 267 ARG A N 1
ATOM 2030 C CA . ARG A 1 267 ? 2.842 33.504 -17.520 1.00 29.73 267 ARG A CA 1
ATOM 2031 C C . ARG A 1 267 ? 4.199 33.577 -18.236 1.00 29.73 267 ARG A C 1
ATOM 2033 O O . ARG A 1 267 ? 4.729 32.524 -18.587 1.00 29.73 267 ARG A O 1
ATOM 2040 N N . PRO A 1 268 ? 4.790 34.768 -18.423 1.00 28.58 268 PRO A N 1
ATOM 2041 C CA . PRO A 1 268 ? 6.107 34.894 -19.034 1.00 28.58 268 PRO A CA 1
ATOM 2042 C C . PRO A 1 268 ? 7.216 34.493 -18.047 1.00 28.58 268 PRO A C 1
ATOM 2044 O O . PRO A 1 268 ? 7.245 34.952 -16.906 1.00 28.58 268 PRO A O 1
ATOM 2047 N N . CYS A 1 269 ? 8.149 33.654 -18.501 1.00 31.44 269 CYS A N 1
ATOM 2048 C CA . CYS A 1 269 ? 9.443 33.445 -17.853 1.00 31.44 269 CYS A CA 1
ATOM 2049 C C . CYS A 1 269 ? 10.394 34.582 -18.261 1.00 31.44 269 CYS A C 1
ATOM 2051 O O . CYS A 1 269 ? 10.608 34.782 -19.455 1.00 31.44 269 CYS A O 1
ATOM 2053 N N . SER A 1 270 ? 10.993 35.300 -17.306 1.00 29.67 270 SER A N 1
ATOM 2054 C CA . SER A 1 270 ? 12.124 36.201 -17.579 1.00 29.67 270 SER A CA 1
ATOM 2055 C C . SER A 1 270 ? 13.465 35.513 -17.270 1.00 29.67 270 SER A C 1
ATOM 2057 O O . SER A 1 270 ? 13.540 34.764 -16.293 1.00 29.67 270 SER A O 1
ATOM 2059 N N . PRO A 1 271 ? 14.522 35.764 -18.064 1.00 37.78 271 PRO A N 1
ATOM 2060 C CA . PRO A 1 271 ? 15.804 35.072 -17.967 1.00 37.78 271 PRO A CA 1
ATOM 2061 C C . PRO A 1 271 ? 16.743 35.706 -16.929 1.00 37.78 271 PRO A C 1
ATOM 2063 O O . PRO A 1 271 ? 16.728 36.915 -16.705 1.00 37.78 271 PRO A O 1
ATOM 2066 N N . HIS A 1 272 ? 17.610 34.882 -16.338 1.00 29.02 272 HIS A N 1
ATOM 2067 C CA . HIS A 1 272 ? 18.808 35.342 -15.640 1.00 29.02 272 HIS A CA 1
ATOM 2068 C C . HIS A 1 272 ? 19.737 36.063 -16.630 1.00 29.02 272 HIS A C 1
ATOM 2070 O O . HIS A 1 272 ? 20.202 35.454 -17.591 1.00 29.02 272 HIS A O 1
ATOM 2076 N N . ALA A 1 273 ? 20.034 37.336 -16.366 1.00 30.56 273 ALA A N 1
ATOM 2077 C CA . ALA A 1 273 ? 21.164 38.050 -16.945 1.00 30.56 273 ALA A CA 1
ATOM 2078 C C . ALA A 1 273 ? 22.225 38.256 -15.854 1.00 30.56 273 ALA A C 1
ATOM 2080 O O . ALA A 1 273 ? 21.945 38.771 -14.772 1.00 30.56 273 ALA A O 1
ATOM 2081 N N . SER A 1 274 ? 23.433 37.793 -16.152 1.00 31.92 274 SER A N 1
ATOM 2082 C CA . SER A 1 274 ? 24.681 37.997 -15.422 1.00 31.92 274 SER A CA 1
ATOM 2083 C C . SER A 1 274 ? 25.110 39.465 -15.410 1.00 31.92 274 SER A C 1
ATOM 2085 O O . SER A 1 274 ? 25.073 40.104 -16.461 1.00 31.92 274 SER A O 1
ATOM 2087 N N . VAL A 1 275 ? 25.643 39.948 -14.285 1.00 25.86 275 VAL A N 1
ATOM 2088 C CA . VAL A 1 275 ? 26.584 41.078 -14.261 1.00 25.86 275 VAL A CA 1
ATOM 2089 C C . VAL A 1 275 ? 27.704 40.749 -13.273 1.00 25.86 275 VAL A C 1
ATOM 2091 O O . VAL A 1 275 ? 27.464 40.587 -12.078 1.00 25.86 275 VAL A O 1
ATOM 2094 N N . SER A 1 276 ? 28.911 40.609 -13.816 1.00 28.91 276 SER A N 1
ATOM 2095 C CA . SER A 1 276 ? 30.186 40.680 -13.101 1.00 28.91 276 SER A CA 1
ATOM 2096 C C . SER A 1 276 ? 30.536 42.153 -12.853 1.00 28.91 276 SER A C 1
ATOM 2098 O O . SER A 1 276 ? 30.186 42.995 -13.680 1.00 28.91 276 SER A O 1
ATOM 2100 N N . LEU A 1 277 ? 31.216 42.445 -11.739 1.00 36.00 277 LEU A N 1
ATOM 2101 C CA . LEU A 1 277 ? 31.915 43.720 -11.519 1.00 36.00 277 LEU A CA 1
ATOM 210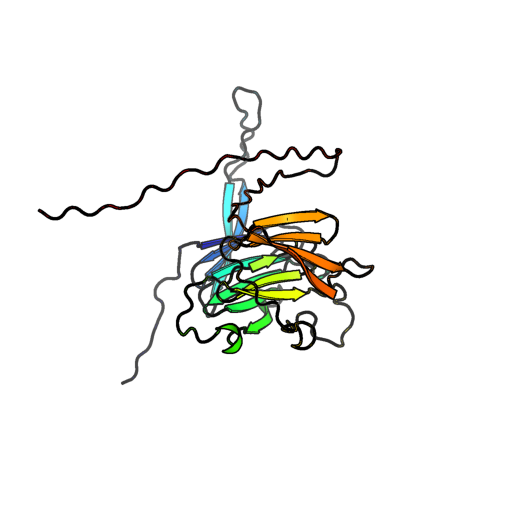2 C C . LEU A 1 277 ? 33.068 43.899 -12.514 1.00 36.00 277 LEU A C 1
ATOM 2104 O O . LEU A 1 277 ? 33.709 42.872 -12.842 1.00 36.00 277 LEU A O 1
#

Foldseek 3Di:
DDDDDDDPDDDDDWDDWDWWQAPFHPAIWIWTFFFFKIWIWDKDFDDDPQDAPPVRHGDGGDIDIDTPDMDGHPATFLEKDWADDVVVRTIWIWTAGPQGKIWIWGQDPVVRDIDTLDIDHPNDCVLVVNDPDQPDGFYWDADNVQQWIWTQGSQWDIQIFGADNCPPDPDDSRTDRDPPPPPVDPDDRGRQVLKDWDDPDDQWIWIAHQQQWIWIWGFDADPVRHRPDIDIGGPDGDPDRDNPDDDDPPDDDDDDDDDDDDDDDDDDDDDDDDDDD

Organism: Spodoptera exigua (NCBI:txid7107)

Mean predicted aligned error: 15.66 Å

InterPro domains:
  IPR015943 WD40/YVTN repeat-like-containing domain superfamily [G3DSA:2.130.10.10] (13-194)
  IPR018846 RSE1/DDB1/CPSF1, first beta-propeller [PF10433] (14-190)
  IPR050358 RSE1/DDB1/CPSF1 [PTHR10644] (8-179)